Protein AF-A0A7C0XJ92-F1 (afdb_monomer_lite)

Secondary structure (DSSP, 8-state):
-HHHHHHHHHHHTTS-EEEEHHHHHS-GGGTT-TTEEEE--S-HHHHHHHHTS-HHHHHHHHHHHHT--EEESS--HHHHT-TTTEEEEEEE-SPPPHHHHHHHHHHHHHIIIIIHHHHHHHHHHHHHHGGGS---HHHHHHHHHHHHHHHHHHHHTTGGG-----S--SEEEEEE-HHHHHHHTT--HHHHHHHHHH-TTTTSPEEEEE-

Radius of gyration: 17.83 Å; chains: 1; bounding box: 40×42×53 Å

pLDDT: mean 75.53, std 10.17, range [42.31, 92.0]

Foldseek 3Di:
DVVVVVVCCVQVQPAADEDEPVVCVVVVVQPPDPPYDYDDDPDPVVVVVPVPDDPLLNVLQVCLQVLAAAEDQDPPPVQLVPPQFWLDKDFFDDDDDSVRVSLLRVLRSCCSVPQQVVLLVLLVCLLVVCPPPDSDVVVSVVVVSVSVVVSCCVRCVVRVPDDPPDDDGPKIKIWGFQLRVCVVVVPDPVRSSVCCVVCSSSRTIHIYIHD

Structure (mmCIF, N/CA/C/O backbone):
data_AF-A0A7C0XJ92-F1
#
_entry.id   AF-A0A7C0XJ92-F1
#
loop_
_atom_site.group_PDB
_atom_site.id
_atom_site.type_symbol
_atom_site.label_atom_id
_atom_site.label_alt_id
_atom_site.label_comp_id
_atom_site.label_asym_id
_atom_site.label_entity_id
_atom_site.label_seq_id
_atom_site.pdbx_PDB_ins_code
_atom_site.Cartn_x
_atom_site.Cartn_y
_atom_site.Cartn_z
_atom_site.occupancy
_atom_site.B_iso_or_equiv
_atom_site.auth_seq_id
_atom_site.auth_comp_id
_atom_site.auth_asym_id
_atom_site.auth_atom_id
_atom_site.pdbx_PDB_model_num
ATOM 1 N N . MET A 1 1 ? -5.276 -12.329 17.883 1.00 56.44 1 MET A N 1
ATOM 2 C CA . MET A 1 1 ? -6.326 -12.671 16.894 1.00 56.44 1 MET A CA 1
ATOM 3 C C . MET A 1 1 ? -7.740 -12.274 17.333 1.00 56.44 1 MET A C 1
ATOM 5 O O . MET A 1 1 ? -8.359 -11.451 16.677 1.00 56.44 1 MET A O 1
ATOM 9 N N . ASN A 1 2 ? -8.260 -12.764 18.466 1.00 64.00 2 ASN A N 1
ATOM 10 C CA . ASN A 1 2 ? -9.654 -12.493 18.872 1.00 64.00 2 ASN A CA 1
ATOM 11 C C . ASN A 1 2 ? -10.001 -11.006 19.114 1.00 64.00 2 ASN A C 1
ATOM 13 O O . ASN A 1 2 ? -11.111 -10.568 18.819 1.00 64.00 2 ASN A O 1
ATOM 17 N N . SER A 1 3 ? -9.066 -10.205 19.631 1.00 65.06 3 SER A N 1
ATOM 18 C CA . SER A 1 3 ? -9.248 -8.752 19.804 1.00 65.06 3 SER A CA 1
ATOM 19 C C . SER A 1 3 ? -9.350 -8.004 18.469 1.00 65.06 3 SER A C 1
ATOM 21 O O . SER A 1 3 ? -10.129 -7.064 18.336 1.00 65.06 3 SER A O 1
ATOM 23 N N . VAL A 1 4 ? -8.603 -8.470 17.470 1.00 66.12 4 VAL A N 1
ATOM 24 C CA . VAL A 1 4 ? -8.508 -7.926 16.110 1.00 66.12 4 VAL A CA 1
ATOM 25 C C . VAL A 1 4 ? -9.802 -8.162 15.355 1.00 66.12 4 VAL A C 1
ATOM 27 O O . VAL A 1 4 ? -10.389 -7.228 14.822 1.00 66.12 4 VAL A O 1
ATOM 30 N N . ILE A 1 5 ? -10.279 -9.406 15.358 1.00 72.75 5 ILE A N 1
ATOM 31 C CA . ILE A 1 5 ? -11.530 -9.791 14.703 1.00 72.75 5 ILE A CA 1
ATOM 32 C C . ILE A 1 5 ? -12.688 -8.975 15.285 1.00 72.75 5 ILE A C 1
ATOM 34 O O . ILE A 1 5 ? -13.458 -8.377 14.535 1.00 72.75 5 ILE A O 1
ATOM 38 N N . LYS A 1 6 ? -12.757 -8.848 16.618 1.00 75.81 6 LYS A N 1
ATOM 39 C CA . LYS A 1 6 ? -13.752 -7.998 17.294 1.00 75.81 6 LYS A CA 1
ATOM 40 C C . LYS A 1 6 ? -13.621 -6.525 16.902 1.00 75.81 6 LYS A C 1
ATOM 42 O O . LYS A 1 6 ? -14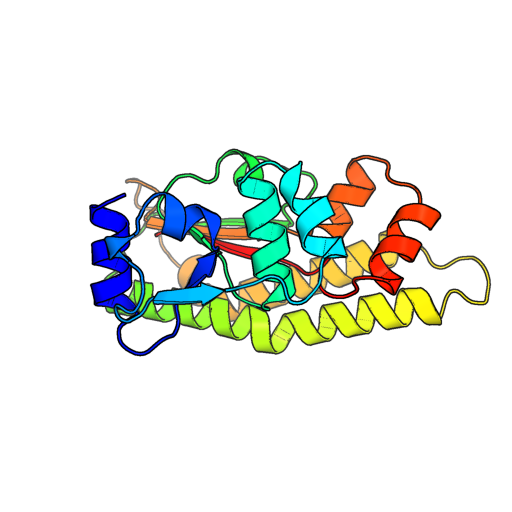.635 -5.858 16.695 1.00 75.81 6 LYS A O 1
ATOM 47 N N . PHE A 1 7 ? -12.397 -6.009 16.782 1.00 74.94 7 PHE A N 1
ATOM 48 C CA . PHE A 1 7 ? -12.152 -4.645 16.314 1.00 74.94 7 PHE A CA 1
ATOM 49 C C . PHE A 1 7 ? -12.658 -4.445 14.882 1.00 74.94 7 PHE A C 1
ATOM 51 O O . PHE A 1 7 ? -13.371 -3.471 14.625 1.00 74.94 7 PHE A O 1
ATOM 58 N N . LEU A 1 8 ? -12.342 -5.367 13.970 1.00 75.81 8 LEU A N 1
ATOM 59 C CA . LEU A 1 8 ? -12.786 -5.321 12.579 1.00 75.81 8 LEU A CA 1
ATOM 60 C C . LEU A 1 8 ? -14.317 -5.396 12.497 1.00 75.81 8 LEU A C 1
ATOM 62 O O . LEU A 1 8 ? -14.945 -4.530 11.896 1.00 75.81 8 LEU A O 1
ATOM 66 N N . GLN A 1 9 ? -14.948 -6.331 13.205 1.00 78.75 9 GLN A N 1
ATOM 67 C CA . GLN A 1 9 ? -16.408 -6.449 13.261 1.00 78.75 9 GLN A CA 1
ATOM 68 C C . GLN A 1 9 ? -17.087 -5.181 13.795 1.00 78.75 9 GLN A C 1
ATOM 70 O O . GLN A 1 9 ? -18.041 -4.682 13.192 1.00 78.75 9 GLN A O 1
ATOM 75 N N . LYS A 1 10 ? -16.571 -4.606 14.889 1.00 78.25 10 LYS A N 1
ATOM 76 C CA . LYS A 1 10 ? -17.107 -3.371 15.484 1.00 78.25 10 LYS A CA 1
ATOM 77 C C . LYS A 1 10 ? -16.971 -2.178 14.535 1.00 78.25 10 LYS A C 1
ATOM 79 O O . LYS A 1 10 ? -17.889 -1.361 14.427 1.00 78.25 10 LYS A O 1
ATOM 84 N N . ASN A 1 11 ? -15.820 -2.036 13.879 1.00 72.06 11 ASN A N 1
ATOM 85 C CA . ASN A 1 11 ? -15.472 -0.810 13.159 1.00 72.06 11 ASN A CA 1
ATOM 86 C C . ASN A 1 11 ? -15.804 -0.841 11.665 1.00 72.06 11 ASN A C 1
ATOM 88 O O . ASN A 1 11 ? -16.000 0.228 11.087 1.00 72.06 11 ASN A O 1
ATOM 92 N N . TYR A 1 12 ? -15.948 -2.028 11.074 1.00 73.88 12 TYR A N 1
ATOM 93 C CA . TYR A 1 12 ? -16.105 -2.220 9.632 1.00 73.88 12 TYR A CA 1
ATOM 94 C C . TYR A 1 12 ? -17.421 -2.883 9.236 1.00 73.88 12 TYR A C 1
ATOM 96 O O . TYR A 1 12 ? -17.586 -3.201 8.071 1.00 73.88 12 TYR A O 1
ATOM 104 N N . ARG A 1 13 ? -18.402 -3.017 10.142 1.00 74.31 13 ARG A N 1
ATOM 105 C CA . ARG A 1 13 ? -19.719 -3.650 9.888 1.00 74.31 13 ARG A CA 1
ATOM 106 C C . ARG A 1 13 ? -20.443 -3.267 8.579 1.00 74.31 13 ARG A C 1
ATOM 108 O O . ARG A 1 13 ? -21.284 -4.026 8.113 1.00 74.31 13 ARG A O 1
ATOM 115 N N . ASN A 1 14 ? -20.151 -2.085 8.029 1.00 72.69 14 ASN A N 1
ATOM 116 C CA . ASN A 1 14 ? -20.761 -1.534 6.813 1.00 72.69 14 ASN A CA 1
ATOM 117 C C . ASN A 1 14 ? -19.830 -1.595 5.584 1.00 72.69 14 ASN A C 1
ATOM 119 O O . ASN A 1 14 ? -20.109 -0.946 4.580 1.00 72.69 14 ASN A O 1
ATOM 123 N N . ARG A 1 15 ? -18.698 -2.292 5.676 1.00 72.00 15 ARG A N 1
ATOM 124 C CA . ARG A 1 15 ? -17.701 -2.456 4.612 1.00 72.00 15 ARG A CA 1
ATOM 125 C C . ARG A 1 15 ? -17.453 -3.941 4.365 1.00 72.00 15 ARG A C 1
ATOM 127 O O . ARG A 1 15 ? -17.818 -4.764 5.200 1.00 72.00 15 ARG A O 1
ATOM 134 N N . CYS A 1 16 ? -16.827 -4.257 3.237 1.00 75.25 16 CYS A N 1
ATOM 135 C CA . CYS A 1 16 ? -16.313 -5.594 2.965 1.00 75.25 16 CYS A CA 1
ATOM 136 C C . CYS A 1 16 ? -14.842 -5.640 3.387 1.00 75.25 16 CYS A C 1
ATOM 138 O O . CYS A 1 16 ? -14.051 -4.814 2.938 1.00 75.25 16 CYS A O 1
ATOM 140 N N . VAL A 1 17 ? -14.492 -6.570 4.270 1.00 77.31 17 VAL A N 1
ATOM 141 C CA . VAL A 1 17 ? -13.111 -6.870 4.656 1.00 77.31 17 VAL A CA 1
ATOM 142 C C . VAL A 1 17 ? -12.742 -8.177 3.972 1.00 77.31 17 VAL A C 1
ATOM 144 O O . VAL A 1 17 ? -13.285 -9.223 4.324 1.00 77.31 17 VAL A O 1
ATOM 147 N N . GLY A 1 18 ? -11.860 -8.101 2.977 1.00 78.06 18 GLY A N 1
ATOM 148 C CA . GLY A 1 18 ? -11.393 -9.277 2.254 1.00 78.06 18 GLY A CA 1
ATOM 149 C C . GLY A 1 18 ? -10.574 -10.194 3.160 1.00 78.06 18 GLY A C 1
ATOM 150 O O . GLY A 1 18 ? -9.633 -9.730 3.804 1.00 78.06 18 GLY A O 1
ATOM 151 N N . ILE A 1 19 ? -10.933 -11.475 3.218 1.00 77.19 19 ILE A N 1
ATOM 152 C CA . ILE A 1 19 ? -10.179 -12.513 3.925 1.00 77.19 19 ILE A CA 1
ATOM 153 C C . ILE A 1 19 ? -9.749 -13.577 2.912 1.00 77.19 19 ILE A C 1
ATOM 155 O O . ILE A 1 19 ? -10.614 -14.143 2.244 1.00 77.19 19 ILE A O 1
ATOM 159 N N . PRO A 1 20 ? -8.444 -13.858 2.779 1.00 74.75 20 PRO A N 1
ATOM 160 C CA . PRO A 1 20 ? -7.974 -14.887 1.862 1.00 74.75 20 PRO A CA 1
ATOM 161 C C . PRO A 1 20 ? -8.337 -16.296 2.341 1.00 74.75 20 PRO A C 1
ATOM 163 O O . PRO A 1 20 ? -8.398 -16.541 3.548 1.00 74.75 20 PRO A O 1
ATOM 166 N N . HIS A 1 21 ? -8.512 -17.223 1.395 1.00 75.88 21 HIS A N 1
ATOM 167 C CA . HIS A 1 21 ? -8.968 -18.595 1.655 1.00 75.88 21 HIS A CA 1
ATOM 168 C C . HIS A 1 21 ? -8.197 -19.305 2.781 1.00 75.88 21 HIS A C 1
ATOM 170 O O . HIS A 1 21 ? -8.804 -19.799 3.724 1.00 75.88 21 HIS A O 1
ATOM 176 N N . TRP A 1 22 ? -6.860 -19.256 2.771 1.00 73.88 22 TRP A N 1
ATOM 177 C CA . TRP A 1 22 ? -6.038 -19.901 3.809 1.00 73.88 22 TRP A CA 1
ATOM 178 C C . TRP A 1 22 ? -6.332 -19.387 5.228 1.00 73.88 22 TRP A C 1
ATOM 180 O O . TRP A 1 22 ? -6.258 -20.133 6.199 1.00 73.88 22 TRP A O 1
ATOM 190 N N . LEU A 1 23 ? -6.698 -18.108 5.375 1.00 74.25 23 LEU A N 1
ATOM 191 C CA . LEU A 1 23 ? -7.030 -17.541 6.681 1.00 74.25 23 LEU A CA 1
ATOM 192 C C . LEU A 1 23 ? -8.423 -17.995 7.147 1.00 74.25 23 LEU A C 1
ATOM 194 O O . LEU A 1 23 ? -8.663 -18.061 8.353 1.00 74.25 23 LEU A O 1
ATOM 198 N N . LEU A 1 24 ? -9.326 -18.330 6.216 1.00 77.19 24 LEU A N 1
ATOM 199 C CA . LEU A 1 24 ? -10.617 -18.958 6.516 1.00 77.19 24 LEU A CA 1
ATOM 200 C C . LEU A 1 24 ? -10.463 -20.427 6.902 1.00 77.19 24 LEU A C 1
ATOM 202 O O . LEU A 1 24 ? -11.163 -20.865 7.809 1.00 77.19 24 LEU A O 1
ATOM 206 N N . GLU A 1 25 ? -9.546 -21.168 6.277 1.00 78.19 25 GLU A N 1
ATOM 207 C CA . GLU A 1 25 ? -9.251 -22.557 6.665 1.00 78.19 25 GLU A CA 1
ATOM 208 C C . GLU A 1 25 ? -8.823 -22.637 8.138 1.00 78.19 25 GLU A C 1
ATOM 210 O O . GLU A 1 25 ? -9.290 -23.496 8.887 1.00 78.19 25 GLU A O 1
ATOM 215 N N . GLU A 1 26 ? -8.009 -21.679 8.586 1.00 76.81 26 GLU A N 1
ATOM 216 C CA . GLU A 1 26 ? -7.574 -21.564 9.981 1.00 76.81 26 GLU A CA 1
ATOM 217 C C . GLU A 1 26 ? -8.637 -20.947 10.914 1.00 76.81 26 GLU A C 1
ATOM 219 O O . GLU A 1 26 ? -8.537 -21.076 12.135 1.00 76.81 26 GLU A O 1
ATOM 224 N N . ASN A 1 27 ? -9.650 -20.257 10.370 1.00 76.19 27 ASN A N 1
ATOM 225 C CA . ASN A 1 27 ? -10.661 -19.502 11.128 1.00 76.19 27 ASN A CA 1
ATOM 226 C C . ASN A 1 27 ? -12.052 -19.626 10.488 1.00 76.19 27 ASN A C 1
ATOM 228 O O . ASN A 1 27 ? -12.671 -18.636 10.079 1.00 76.19 27 ASN A O 1
ATOM 232 N N . ALA A 1 28 ? -12.555 -20.860 10.408 1.00 75.94 28 ALA A N 1
ATOM 233 C CA . ALA A 1 28 ? -13.807 -21.182 9.718 1.00 75.94 28 ALA A CA 1
ATOM 234 C C . ALA A 1 28 ? -15.023 -20.399 10.250 1.00 75.94 28 ALA A C 1
ATOM 236 O O . ALA A 1 28 ? -16.010 -20.196 9.544 1.00 75.94 28 ALA A O 1
ATOM 237 N N . ASP A 1 29 ? -14.958 -19.912 11.491 1.00 79.88 29 ASP A N 1
ATOM 238 C CA . ASP A 1 29 ? -16.013 -19.126 12.117 1.00 79.88 29 ASP A CA 1
ATOM 239 C C . ASP A 1 29 ? -16.138 -17.694 11.567 1.00 79.88 29 ASP A C 1
ATOM 241 O O . ASP A 1 29 ? -17.113 -17.015 11.903 1.00 79.88 29 ASP A O 1
ATOM 245 N N . LEU A 1 30 ? -15.202 -17.223 10.738 1.00 77.00 30 LEU A N 1
ATOM 246 C CA . LEU A 1 30 ? -15.265 -15.915 10.076 1.00 77.00 30 LEU A CA 1
ATOM 247 C C . LEU A 1 30 ? -16.083 -15.936 8.778 1.00 77.00 30 LEU A C 1
ATOM 249 O O . LEU A 1 30 ? -16.621 -14.896 8.386 1.00 77.00 30 LEU A O 1
ATOM 253 N N . GLY A 1 31 ? -16.215 -17.103 8.140 1.00 72.88 31 GLY A N 1
ATOM 254 C CA . GLY A 1 31 ? -16.923 -17.269 6.871 1.00 72.88 31 GLY A CA 1
ATOM 255 C C . GLY A 1 31 ? -18.381 -16.805 6.945 1.00 72.88 31 GLY A C 1
ATOM 256 O O . GLY A 1 31 ? -19.115 -17.138 7.875 1.00 72.88 31 GLY A O 1
ATOM 257 N N . GLY A 1 32 ? -18.805 -15.984 5.980 1.00 71.56 32 GLY A N 1
ATOM 258 C CA . GLY A 1 32 ? -20.185 -15.489 5.873 1.00 71.56 32 GLY A CA 1
ATOM 259 C C . GLY A 1 32 ? -20.627 -14.494 6.960 1.00 71.56 32 GLY A C 1
ATOM 260 O O . GLY A 1 32 ? -21.762 -14.009 6.919 1.00 71.56 32 GLY A O 1
ATOM 261 N N . LYS A 1 33 ? -19.763 -14.140 7.923 1.00 77.88 33 LYS A N 1
ATOM 262 C CA . LYS A 1 33 ? -20.062 -13.127 8.946 1.00 77.88 33 LYS A CA 1
ATOM 263 C C . LYS A 1 33 ? -19.608 -11.751 8.480 1.00 77.88 33 LYS A C 1
ATOM 265 O O . LYS A 1 33 ? -18.425 -11.524 8.256 1.00 77.88 33 LYS A O 1
ATOM 270 N N . LYS A 1 34 ? -20.523 -10.774 8.446 1.00 76.56 34 LYS A N 1
ATOM 271 C CA . LYS A 1 34 ? -20.147 -9.368 8.213 1.00 76.56 34 LYS A CA 1
ATOM 272 C C . LYS A 1 34 ? -19.072 -8.926 9.224 1.00 76.56 34 LYS A C 1
ATOM 274 O O . LYS A 1 34 ? -19.219 -9.214 10.415 1.00 76.56 34 LYS A O 1
ATOM 279 N N . PRO A 1 35 ? -18.035 -8.184 8.800 1.00 78.81 35 PRO A N 1
ATOM 280 C CA . PRO A 1 35 ? -17.829 -7.593 7.473 1.00 78.81 35 PRO A CA 1
ATOM 281 C C . PRO A 1 35 ? -17.024 -8.467 6.500 1.00 78.81 35 PRO A C 1
ATOM 283 O O . PRO A 1 35 ? -16.608 -7.976 5.455 1.00 78.81 35 PRO A O 1
ATOM 286 N N . PHE A 1 36 ? -16.746 -9.718 6.851 1.00 85.50 36 PHE A N 1
ATOM 287 C CA . PHE A 1 36 ? -15.785 -10.546 6.142 1.00 85.50 36 PHE A CA 1
ATOM 288 C C . PHE A 1 36 ? -16.360 -11.107 4.847 1.00 85.50 36 PHE A C 1
ATOM 290 O O . PHE A 1 36 ? -17.480 -11.619 4.813 1.00 85.50 36 PHE A O 1
ATOM 297 N N . VAL A 1 37 ? -15.572 -10.987 3.785 1.00 82.25 37 VAL A N 1
ATOM 298 C CA . VAL A 1 37 ? -15.859 -11.535 2.462 1.00 82.25 37 VAL A CA 1
ATOM 299 C C . VAL A 1 37 ? -14.643 -12.340 2.050 1.00 82.25 37 VAL A C 1
ATOM 301 O O . VAL A 1 37 ? -13.522 -11.838 2.107 1.00 82.25 37 VAL A O 1
ATOM 304 N N . GLU A 1 38 ? -14.863 -13.592 1.674 1.00 81.81 38 GLU A N 1
ATOM 305 C CA . GLU A 1 38 ? -13.807 -14.424 1.117 1.00 81.81 38 GLU A CA 1
ATOM 306 C C . GLU A 1 38 ? -13.303 -13.810 -0.190 1.00 81.81 38 GLU A C 1
ATOM 308 O O . GLU A 1 38 ? -14.099 -13.442 -1.057 1.00 81.81 38 GLU A O 1
ATOM 313 N N . ILE A 1 39 ? -11.985 -13.665 -0.303 1.00 78.06 39 ILE A N 1
ATOM 314 C CA . ILE A 1 39 ? -11.332 -13.224 -1.532 1.00 78.06 39 ILE A CA 1
ATOM 315 C C . ILE A 1 39 ? -10.565 -14.394 -2.129 1.00 78.06 39 ILE A C 1
ATOM 317 O O . ILE A 1 39 ? -9.792 -15.061 -1.439 1.00 78.06 39 ILE A O 1
ATOM 321 N N . ASP A 1 40 ? -10.787 -14.614 -3.419 1.00 67.62 40 ASP A N 1
ATOM 322 C CA . ASP A 1 40 ? -10.182 -15.704 -4.173 1.00 67.62 40 ASP A CA 1
ATOM 323 C C . ASP A 1 40 ? -9.214 -15.159 -5.230 1.00 67.62 40 ASP A C 1
ATOM 325 O O . ASP A 1 40 ? -9.342 -14.026 -5.704 1.00 67.62 40 ASP A O 1
ATOM 329 N N . PHE A 1 41 ? -8.225 -15.947 -5.624 1.00 65.06 41 PHE A N 1
ATOM 330 C CA . PHE A 1 41 ? -7.405 -15.621 -6.779 1.00 65.06 41 PHE A CA 1
ATOM 331 C C . PHE A 1 41 ? -8.108 -16.105 -8.035 1.00 65.06 41 PHE A C 1
ATOM 333 O O . PHE A 1 41 ? -8.104 -17.282 -8.358 1.00 65.06 41 PHE A O 1
ATOM 340 N N . LEU A 1 42 ? -8.631 -15.171 -8.828 1.00 58.88 42 LEU A N 1
ATOM 341 C CA . LEU A 1 42 ? -9.282 -15.501 -10.102 1.00 58.88 42 LEU A CA 1
ATOM 342 C C . LEU A 1 42 ? -8.330 -16.132 -11.155 1.00 58.88 42 LEU A C 1
ATOM 344 O O . LEU A 1 42 ? -8.773 -16.447 -12.256 1.00 58.88 42 LEU A O 1
ATOM 348 N N . ASP A 1 43 ? -7.032 -16.306 -10.863 1.00 66.12 43 ASP A N 1
ATOM 349 C CA . ASP A 1 43 ? -6.019 -16.829 -11.793 1.00 66.12 43 ASP A CA 1
ATOM 350 C C . ASP A 1 43 ? -5.047 -17.807 -11.102 1.00 66.12 43 ASP A C 1
ATOM 352 O O . ASP A 1 43 ? -4.274 -17.419 -10.220 1.00 66.12 43 ASP A O 1
ATOM 356 N N . LYS A 1 44 ? -5.018 -19.056 -11.591 1.00 61.78 44 LYS A N 1
ATOM 357 C CA . LYS A 1 44 ? -4.125 -20.147 -11.146 1.00 61.78 44 LYS A CA 1
ATOM 358 C C . LYS A 1 44 ? -2.639 -19.776 -11.163 1.00 61.78 44 LYS A C 1
ATOM 360 O O . LYS A 1 44 ? -1.843 -20.304 -10.390 1.00 61.78 44 LYS A O 1
ATOM 365 N N . THR A 1 45 ? -2.240 -18.855 -12.039 1.00 60.25 45 THR A N 1
ATOM 366 C CA . THR A 1 45 ? -0.856 -18.370 -12.121 1.00 60.25 45 THR A CA 1
ATOM 367 C C . THR A 1 45 ? -0.469 -17.559 -10.883 1.00 60.25 45 THR A C 1
ATOM 369 O O . THR A 1 45 ? 0.677 -17.606 -10.437 1.00 60.25 45 THR A O 1
ATOM 372 N N . LYS A 1 46 ? -1.419 -16.810 -10.314 1.00 64.19 46 LYS A N 1
ATOM 373 C CA . LYS A 1 46 ? -1.204 -16.006 -9.103 1.00 64.19 46 LYS A CA 1
ATOM 374 C C . LYS A 1 46 ? -1.236 -16.875 -7.853 1.00 64.19 46 LYS A C 1
ATOM 376 O O . LYS A 1 46 ? -0.418 -16.658 -6.965 1.00 64.19 46 LYS A O 1
ATOM 381 N N . GLU A 1 47 ? -2.095 -17.894 -7.828 1.00 62.56 47 GLU A N 1
ATOM 382 C CA . GLU A 1 47 ? -2.078 -18.921 -6.779 1.00 62.56 47 GLU A CA 1
ATOM 383 C C . GLU A 1 47 ? -0.716 -19.609 -6.684 1.00 62.56 47 GLU A C 1
ATOM 385 O O . GLU A 1 47 ? -0.190 -19.758 -5.586 1.00 62.56 47 GLU A O 1
ATOM 390 N N . GLN A 1 48 ? -0.092 -19.960 -7.815 1.00 61.50 48 GLN A N 1
ATOM 391 C CA . GLN A 1 48 ? 1.245 -20.561 -7.807 1.00 61.50 48 GLN A CA 1
ATOM 392 C C . GLN A 1 48 ? 2.311 -19.622 -7.241 1.00 61.50 48 GLN A C 1
ATOM 394 O O . GLN A 1 48 ? 3.058 -20.041 -6.359 1.00 61.50 48 GLN A O 1
ATOM 399 N N . ILE A 1 49 ? 2.351 -18.358 -7.684 1.00 61.84 49 ILE A N 1
ATOM 400 C CA . ILE A 1 49 ? 3.292 -17.350 -7.158 1.00 61.84 49 ILE A CA 1
ATOM 401 C C . ILE A 1 49 ? 3.139 -17.223 -5.640 1.00 61.84 49 ILE A C 1
ATOM 403 O O . ILE A 1 49 ? 4.119 -17.130 -4.907 1.00 61.84 49 ILE A O 1
ATOM 407 N N . LEU A 1 50 ? 1.905 -17.266 -5.150 1.00 63.78 50 LEU A N 1
ATOM 408 C CA . LEU A 1 50 ? 1.608 -17.067 -3.742 1.00 63.78 50 LEU A CA 1
ATOM 409 C C . LEU A 1 50 ? 1.727 -18.325 -2.900 1.00 63.78 50 LEU A C 1
ATOM 411 O O . LEU A 1 50 ? 1.990 -18.212 -1.710 1.00 63.78 50 LEU A O 1
ATOM 415 N N . SER A 1 51 ? 1.580 -19.516 -3.470 1.00 62.59 51 SER A N 1
ATOM 416 C CA . SER A 1 51 ? 1.708 -20.777 -2.733 1.00 62.59 51 SER A CA 1
ATOM 417 C C . SER A 1 51 ? 3.083 -20.927 -2.068 1.00 62.59 51 SER A C 1
ATOM 419 O O . SER A 1 51 ? 3.162 -21.437 -0.955 1.00 62.59 51 SER A O 1
ATOM 421 N N . SER A 1 52 ? 4.134 -20.376 -2.684 1.00 61.84 52 SER A N 1
ATOM 422 C CA . SER A 1 52 ? 5.524 -20.405 -2.210 1.00 61.84 52 SER A CA 1
ATOM 423 C C . SER A 1 52 ? 6.007 -19.100 -1.565 1.00 61.84 52 SER A C 1
ATOM 425 O O . SER A 1 52 ? 7.201 -18.936 -1.338 1.00 61.84 52 SER A O 1
ATOM 427 N N . THR A 1 53 ? 5.111 -18.140 -1.340 1.00 67.06 53 THR A N 1
ATOM 428 C CA . THR A 1 53 ? 5.456 -16.806 -0.827 1.00 67.06 53 THR A CA 1
ATOM 429 C C . THR A 1 53 ? 5.202 -16.713 0.682 1.00 67.06 53 THR A C 1
ATOM 431 O O . THR A 1 53 ? 4.265 -17.317 1.190 1.00 67.06 53 THR A O 1
ATOM 434 N N . GLU A 1 54 ? 5.992 -15.938 1.420 1.00 70.31 54 GLU A N 1
ATOM 435 C CA . GLU A 1 54 ? 5.752 -15.704 2.852 1.00 70.31 54 GLU A CA 1
ATOM 436 C C . GLU A 1 54 ? 4.460 -14.892 3.098 1.00 70.31 54 GLU A C 1
ATOM 438 O O . GLU A 1 54 ? 4.129 -14.016 2.289 1.00 70.31 54 GLU A O 1
ATOM 443 N N . PRO A 1 55 ? 3.718 -15.111 4.206 1.00 70.88 55 PRO A N 1
ATOM 444 C CA . PRO A 1 55 ? 2.410 -14.484 4.461 1.00 70.88 55 PRO A CA 1
ATOM 445 C C . PRO A 1 55 ? 2.381 -12.957 4.302 1.00 70.88 55 PRO A C 1
ATOM 447 O O . PRO A 1 55 ? 1.404 -12.382 3.812 1.00 70.88 55 PRO A O 1
ATOM 450 N N . ILE A 1 56 ? 3.472 -12.296 4.683 1.00 72.44 56 ILE A N 1
ATOM 451 C CA . ILE A 1 56 ? 3.649 -10.846 4.587 1.00 72.44 56 ILE A CA 1
ATOM 452 C C . ILE A 1 56 ? 3.641 -10.384 3.128 1.00 72.44 56 ILE A C 1
ATOM 454 O O . ILE A 1 56 ? 2.832 -9.531 2.753 1.00 72.44 56 ILE A O 1
ATOM 458 N N . LEU A 1 57 ? 4.470 -10.995 2.283 1.00 73.62 57 LEU A N 1
ATOM 459 C CA . LEU A 1 57 ? 4.528 -10.663 0.864 1.00 73.62 57 LEU A CA 1
ATOM 460 C C . LEU A 1 57 ? 3.228 -11.066 0.147 1.00 73.62 57 LEU A C 1
ATOM 462 O O . LEU A 1 57 ? 2.758 -10.321 -0.713 1.00 73.62 57 LEU A O 1
ATOM 466 N N . LYS A 1 58 ? 2.562 -12.157 0.566 1.00 76.62 58 LYS A N 1
ATOM 467 C CA . LYS A 1 58 ? 1.213 -12.487 0.064 1.00 76.62 58 LYS A CA 1
ATOM 468 C C . LYS A 1 58 ? 0.211 -11.371 0.342 1.00 76.62 58 LYS A C 1
ATOM 470 O O . LYS A 1 58 ? -0.588 -11.035 -0.528 1.00 76.62 58 LYS A O 1
ATOM 475 N N . THR A 1 59 ? 0.260 -10.791 1.540 1.00 78.12 59 THR A N 1
ATOM 476 C CA . THR A 1 59 ? -0.645 -9.707 1.952 1.00 78.12 59 THR A CA 1
ATOM 477 C C . THR A 1 59 ? -0.418 -8.450 1.111 1.00 78.12 59 THR A C 1
ATOM 479 O O . THR A 1 59 ? -1.387 -7.824 0.687 1.00 78.12 59 THR A O 1
ATOM 482 N N . VAL A 1 60 ? 0.840 -8.114 0.801 1.00 79.00 60 VAL A N 1
ATOM 483 C CA . VAL A 1 60 ? 1.181 -6.999 -0.104 1.00 79.00 60 VAL A CA 1
ATOM 484 C C . VAL A 1 60 ? 0.674 -7.254 -1.522 1.00 79.00 60 VAL A C 1
ATOM 486 O O . VAL A 1 60 ? 0.040 -6.392 -2.122 1.00 79.00 60 VAL A O 1
ATOM 489 N N . ILE A 1 61 ? 0.896 -8.451 -2.065 1.00 77.38 61 ILE A N 1
ATOM 490 C CA . ILE A 1 61 ? 0.429 -8.811 -3.413 1.00 77.38 61 ILE A CA 1
ATOM 491 C C . ILE A 1 61 ? -1.104 -8.730 -3.487 1.00 77.38 61 ILE A C 1
ATOM 493 O O . ILE A 1 61 ? -1.652 -8.183 -4.446 1.00 77.38 61 ILE A O 1
ATOM 497 N N . LEU A 1 62 ? -1.802 -9.224 -2.460 1.00 78.12 62 LEU A N 1
ATOM 498 C CA . LEU A 1 62 ? -3.257 -9.129 -2.341 1.00 78.12 62 LEU A CA 1
ATOM 499 C C . LEU A 1 62 ? -3.753 -7.687 -2.275 1.00 78.12 62 LEU A C 1
ATOM 501 O O . LEU A 1 62 ? -4.687 -7.337 -2.995 1.00 78.12 62 LEU A O 1
ATOM 505 N N . SER A 1 63 ? -3.144 -6.856 -1.428 1.00 80.25 63 SER A N 1
ATOM 506 C CA . SER A 1 63 ? -3.557 -5.461 -1.254 1.00 80.25 63 SER A CA 1
ATOM 507 C C . SER A 1 63 ? -3.420 -4.676 -2.558 1.00 80.25 63 SER A C 1
ATOM 509 O O . SER A 1 63 ? -4.319 -3.921 -2.931 1.00 80.25 63 SER A O 1
ATOM 511 N N . CYS A 1 64 ? -2.349 -4.940 -3.307 1.00 79.31 64 CYS A N 1
ATOM 512 C CA . CYS A 1 64 ? -2.102 -4.352 -4.617 1.00 79.31 64 CYS A CA 1
ATOM 513 C C . CYS A 1 64 ? -3.095 -4.865 -5.673 1.00 79.31 64 CYS A C 1
ATOM 515 O O . CYS A 1 64 ? -3.609 -4.077 -6.468 1.00 79.31 64 CYS A O 1
ATOM 517 N N . HIS A 1 65 ? -3.416 -6.165 -5.660 1.00 78.44 65 HIS A N 1
ATOM 518 C CA . HIS A 1 65 ? -4.378 -6.764 -6.589 1.00 78.44 65 HIS A CA 1
ATOM 519 C C . HIS A 1 65 ? -5.799 -6.233 -6.405 1.00 78.44 65 HIS A C 1
ATOM 521 O O . HIS A 1 65 ? -6.462 -5.910 -7.390 1.00 78.44 65 HIS A O 1
ATOM 527 N N . TYR A 1 66 ? -6.245 -6.134 -5.157 1.00 78.38 66 TYR A N 1
ATOM 528 C CA . TYR A 1 66 ? -7.581 -5.659 -4.815 1.00 78.38 66 TYR A CA 1
ATOM 529 C C . TYR A 1 66 ? -7.674 -4.135 -4.702 1.00 78.38 66 TYR A C 1
ATOM 531 O O . TYR A 1 66 ? -8.778 -3.614 -4.571 1.00 78.38 66 TYR A O 1
ATOM 539 N N . VAL A 1 67 ? -6.542 -3.426 -4.783 1.00 79.00 67 VAL A N 1
ATOM 540 C CA . VAL A 1 67 ? -6.454 -1.965 -4.648 1.00 79.00 67 VAL A CA 1
ATOM 541 C C . VAL A 1 67 ? -7.071 -1.510 -3.315 1.00 79.00 67 VAL A C 1
ATOM 543 O O . VAL A 1 67 ? -7.954 -0.658 -3.254 1.00 79.00 67 VAL A O 1
ATOM 546 N N . VAL A 1 68 ? -6.621 -2.126 -2.217 1.00 80.44 68 VAL A N 1
ATOM 547 C CA . VAL A 1 68 ? -7.121 -1.879 -0.851 1.00 80.44 68 VAL A CA 1
ATOM 548 C C . VAL A 1 68 ? -5.979 -1.652 0.138 1.00 80.44 68 VAL A C 1
ATOM 550 O O . VAL A 1 68 ? -4.927 -2.275 -0.002 1.00 80.44 68 VAL A O 1
ATOM 553 N N . PRO A 1 69 ? -6.150 -0.798 1.163 1.00 84.12 69 PRO A N 1
ATOM 554 C CA . PRO A 1 69 ? -5.110 -0.603 2.164 1.00 84.12 69 PRO A CA 1
ATOM 555 C C . PRO A 1 69 ? -4.977 -1.847 3.051 1.00 84.12 69 PRO A C 1
ATOM 557 O O . PRO A 1 69 ? -5.954 -2.550 3.323 1.00 84.12 69 PRO A O 1
ATOM 560 N N . ILE A 1 70 ? -3.775 -2.091 3.572 1.00 83.69 70 ILE A N 1
ATOM 561 C CA . ILE A 1 70 ? -3.553 -3.084 4.624 1.00 83.69 70 ILE A CA 1
ATOM 562 C C . ILE A 1 70 ? -3.867 -2.435 5.971 1.00 83.69 70 ILE A C 1
ATOM 564 O O . ILE A 1 70 ? -3.247 -1.450 6.372 1.00 83.69 70 ILE A O 1
ATOM 568 N N . ILE A 1 71 ? -4.801 -3.021 6.714 1.00 78.88 71 ILE A N 1
ATOM 569 C CA . ILE A 1 71 ? -5.015 -2.679 8.121 1.00 78.88 71 ILE A CA 1
ATOM 570 C C . ILE A 1 71 ? -4.306 -3.736 8.946 1.00 78.88 71 ILE A C 1
ATOM 572 O O . ILE A 1 71 ? -4.765 -4.877 9.023 1.00 78.88 71 ILE A O 1
ATOM 576 N N . SER A 1 72 ? -3.196 -3.351 9.565 1.00 75.88 72 SER A N 1
ATOM 577 C CA . SER A 1 72 ? -2.502 -4.222 10.498 1.00 75.88 72 SER A CA 1
ATOM 578 C C . SER A 1 72 ? -2.811 -3.821 11.936 1.00 75.88 72 SER A C 1
ATOM 580 O O . SER A 1 72 ? -3.040 -2.672 12.291 1.00 75.88 72 SER A O 1
ATOM 582 N N . VAL A 1 73 ? -2.855 -4.832 12.776 1.00 67.25 73 VAL A N 1
ATOM 583 C CA . VAL A 1 73 ? -3.161 -4.790 14.213 1.00 67.25 73 VAL A CA 1
ATOM 584 C C . VAL A 1 73 ? -2.013 -5.376 15.035 1.00 67.25 73 VAL A C 1
ATOM 586 O O . VAL A 1 73 ? -2.099 -5.497 16.254 1.00 67.25 73 VAL A O 1
ATOM 589 N N . MET A 1 74 ? -0.962 -5.803 14.342 1.00 64.69 74 MET A N 1
ATOM 590 C CA . MET A 1 74 ? 0.296 -6.278 14.888 1.00 64.69 74 MET A CA 1
ATOM 591 C C . MET A 1 74 ? 1.412 -5.475 14.229 1.00 64.69 74 MET A C 1
ATOM 593 O O . MET A 1 74 ? 1.247 -4.956 13.120 1.00 64.69 74 MET A O 1
ATOM 597 N N . GLU A 1 75 ? 2.543 -5.348 14.914 1.00 61.72 75 GLU A N 1
ATOM 598 C CA . GLU A 1 75 ? 3.703 -4.699 14.322 1.00 61.72 75 GLU A CA 1
ATOM 599 C C . GLU A 1 75 ? 4.164 -5.484 13.092 1.00 61.72 75 GLU A C 1
ATOM 601 O O . GLU A 1 75 ? 4.568 -6.641 13.178 1.00 61.72 75 GLU A O 1
ATOM 606 N N . PHE A 1 76 ? 4.092 -4.840 11.932 1.00 65.56 76 PHE A N 1
ATOM 607 C CA . PHE A 1 76 ? 4.506 -5.395 10.649 1.00 65.56 76 PHE A CA 1
ATOM 608 C C . PHE A 1 76 ? 5.994 -5.095 10.426 1.00 65.56 76 PHE A C 1
ATOM 610 O O . PHE A 1 76 ? 6.387 -4.444 9.458 1.00 65.56 76 PHE A O 1
ATOM 617 N N . ASN A 1 77 ? 6.816 -5.492 11.402 1.00 65.06 77 ASN A N 1
ATOM 618 C CA . ASN A 1 77 ? 8.197 -5.025 11.547 1.00 65.06 77 ASN A CA 1
ATOM 619 C C . ASN A 1 77 ? 9.068 -5.316 10.319 1.00 65.06 77 ASN A C 1
ATOM 621 O O . ASN A 1 77 ? 9.956 -4.526 10.019 1.00 65.06 77 ASN A O 1
ATOM 625 N N . GLU A 1 78 ? 8.793 -6.390 9.582 1.00 63.69 78 GLU A N 1
ATOM 626 C CA . GLU A 1 78 ? 9.531 -6.736 8.362 1.00 63.69 78 GLU A CA 1
ATOM 627 C C . GLU A 1 78 ? 9.356 -5.696 7.247 1.00 63.69 78 GLU A C 1
ATOM 629 O O . GLU A 1 78 ? 10.340 -5.314 6.627 1.00 63.69 78 GLU A O 1
ATOM 634 N N . ILE A 1 79 ? 8.143 -5.165 7.039 1.00 64.81 79 ILE A N 1
ATOM 635 C CA . ILE A 1 79 ? 7.909 -4.095 6.050 1.00 64.81 79 ILE A CA 1
ATOM 636 C C . ILE A 1 79 ? 8.295 -2.735 6.624 1.00 64.81 79 ILE A C 1
ATOM 638 O O . ILE A 1 79 ? 8.939 -1.941 5.951 1.00 64.81 79 ILE A O 1
ATOM 642 N N . ILE A 1 80 ? 7.932 -2.462 7.880 1.00 62.84 80 ILE A N 1
ATOM 643 C CA . ILE A 1 80 ? 8.198 -1.173 8.541 1.00 62.84 80 ILE A CA 1
ATOM 644 C C . ILE A 1 80 ? 9.699 -0.853 8.564 1.00 62.84 80 ILE A C 1
ATOM 646 O O . ILE A 1 80 ? 10.080 0.314 8.458 1.00 62.84 80 ILE A O 1
ATOM 650 N N . ASN A 1 81 ? 10.545 -1.872 8.715 1.00 67.31 81 ASN A N 1
ATOM 651 C CA . ASN A 1 81 ? 11.993 -1.701 8.801 1.00 67.31 81 ASN A CA 1
ATOM 652 C C . ASN A 1 81 ? 12.710 -1.844 7.451 1.00 67.31 81 ASN A C 1
ATOM 654 O O . ASN A 1 81 ? 13.917 -1.599 7.394 1.00 67.31 81 ASN A O 1
ATOM 658 N N . ASP A 1 82 ? 12.002 -2.201 6.376 1.00 74.25 82 ASP A N 1
ATOM 659 C CA . ASP A 1 82 ? 12.578 -2.243 5.035 1.00 74.25 82 ASP A CA 1
ATOM 660 C C . ASP A 1 82 ? 12.766 -0.816 4.512 1.00 74.25 82 ASP A C 1
ATOM 662 O O . ASP A 1 82 ? 11.813 -0.142 4.123 1.00 74.25 82 ASP A O 1
ATOM 666 N N . LYS A 1 83 ? 14.011 -0.336 4.527 1.00 75.50 83 LYS A N 1
ATOM 667 C CA . LYS A 1 83 ? 14.359 1.026 4.093 1.00 75.50 83 LYS A CA 1
ATOM 668 C C . LYS A 1 83 ? 14.335 1.209 2.582 1.00 75.50 83 LYS A C 1
ATOM 670 O O . LYS A 1 83 ? 14.327 2.343 2.113 1.00 75.50 83 LYS A O 1
ATOM 675 N N . GLU A 1 84 ? 14.371 0.117 1.833 1.00 82.06 84 GLU A N 1
ATOM 676 C CA . GLU A 1 84 ? 14.556 0.166 0.393 1.00 82.06 84 GLU A CA 1
ATOM 677 C C . GLU A 1 84 ? 13.220 0.293 -0.337 1.00 82.06 84 GLU A C 1
ATOM 679 O O . GLU A 1 84 ? 13.107 1.072 -1.279 1.00 82.06 84 GLU A O 1
ATOM 684 N N . GLY A 1 85 ? 12.193 -0.430 0.112 1.00 84.12 85 GLY A N 1
ATOM 685 C CA . GLY A 1 85 ? 10.831 -0.345 -0.414 1.00 84.12 85 GLY A CA 1
ATOM 686 C C . GLY A 1 85 ? 9.950 0.688 0.288 1.00 84.12 85 GLY A C 1
ATOM 687 O O . GLY A 1 85 ? 8.971 1.153 -0.296 1.00 84.12 85 GLY A O 1
ATOM 688 N N . THR A 1 86 ? 10.266 1.072 1.527 1.00 89.06 86 THR A N 1
ATOM 689 C CA . THR A 1 86 ? 9.431 2.006 2.297 1.00 89.06 86 THR A CA 1
ATOM 690 C C . THR A 1 86 ? 9.757 3.459 1.979 1.00 89.06 86 THR A C 1
ATOM 692 O O . THR A 1 86 ? 10.858 3.938 2.236 1.00 89.06 86 THR A O 1
ATOM 695 N N . ILE A 1 87 ? 8.764 4.194 1.478 1.00 89.75 87 ILE A N 1
ATOM 696 C CA . ILE A 1 87 ? 8.906 5.609 1.102 1.00 89.75 87 ILE A CA 1
ATOM 697 C C . ILE A 1 87 ? 8.443 6.531 2.232 1.00 89.75 87 ILE A C 1
ATOM 699 O O . ILE A 1 87 ? 9.080 7.551 2.514 1.00 89.75 87 ILE A O 1
ATOM 703 N N . ILE A 1 88 ? 7.359 6.152 2.912 1.00 89.94 88 ILE A N 1
ATOM 704 C CA . ILE A 1 88 ? 6.867 6.818 4.119 1.00 89.94 88 ILE A CA 1
ATOM 705 C C . ILE A 1 88 ? 6.801 5.794 5.241 1.00 89.94 88 ILE A C 1
ATOM 707 O O . ILE A 1 88 ? 6.178 4.750 5.078 1.00 89.94 88 ILE A O 1
ATOM 711 N N . ASN A 1 89 ? 7.384 6.135 6.387 1.00 87.88 89 ASN A N 1
ATOM 712 C CA . ASN A 1 89 ? 7.178 5.456 7.661 1.00 87.88 89 ASN A CA 1
ATOM 713 C C . ASN A 1 89 ? 6.915 6.528 8.719 1.00 87.88 89 ASN A C 1
ATOM 715 O O . ASN A 1 89 ? 7.841 7.125 9.267 1.00 87.88 89 ASN A O 1
ATOM 719 N N . PHE A 1 90 ? 5.640 6.832 8.936 1.00 86.00 90 PHE A N 1
ATOM 720 C CA . PHE A 1 90 ? 5.212 7.881 9.848 1.00 86.00 90 PHE A CA 1
ATOM 721 C C . PHE A 1 90 ? 4.543 7.272 11.074 1.00 86.00 90 PHE A C 1
ATOM 723 O O . PHE A 1 90 ? 3.622 6.468 10.944 1.00 86.00 90 PHE A O 1
ATOM 730 N N . SER A 1 91 ? 4.960 7.695 12.266 1.00 83.31 91 SER A N 1
ATOM 731 C CA . SER A 1 91 ? 4.338 7.288 13.524 1.00 83.31 91 SER A CA 1
ATOM 732 C C . SER A 1 91 ? 3.748 8.480 14.263 1.00 83.31 91 SER A C 1
ATOM 734 O O . SER A 1 91 ? 4.447 9.450 14.538 1.00 83.31 91 SER A O 1
ATOM 736 N N . PHE A 1 92 ? 2.487 8.357 14.655 1.00 81.69 92 PHE A N 1
ATOM 737 C CA . PHE A 1 92 ? 1.782 9.296 15.514 1.00 81.69 92 PHE A CA 1
ATOM 738 C C . PHE A 1 92 ? 1.628 8.714 16.921 1.00 81.69 92 PHE A C 1
ATOM 740 O O . PHE A 1 92 ? 1.125 7.599 17.080 1.00 81.69 92 PHE A O 1
ATOM 747 N N . SER A 1 93 ? 2.031 9.477 17.936 1.00 75.75 93 SER A N 1
ATOM 748 C CA . SER A 1 93 ? 2.062 9.072 19.350 1.00 75.75 93 SER A CA 1
ATOM 749 C C . SER A 1 93 ? 0.907 9.622 20.204 1.00 75.75 93 SER A C 1
ATOM 751 O O . SER A 1 93 ? 0.840 9.359 21.400 1.00 75.75 93 SER A O 1
ATOM 753 N N . GLY A 1 94 ? -0.055 10.343 19.617 1.00 74.75 94 GLY A N 1
ATOM 754 C CA . GLY A 1 94 ? -1.216 10.878 20.345 1.00 74.75 94 GLY A CA 1
ATOM 755 C C . GLY A 1 94 ? -2.387 9.896 20.455 1.00 74.75 94 GLY A C 1
ATOM 756 O O . GLY A 1 94 ? -2.481 8.935 19.702 1.00 74.75 94 GLY A O 1
ATOM 757 N N . GLN A 1 95 ? -3.332 10.140 21.364 1.00 74.25 95 GLN A N 1
ATOM 758 C CA . GLN A 1 95 ? -4.518 9.291 21.515 1.00 74.25 95 GLN A CA 1
ATOM 759 C C . GLN A 1 95 ? -5.513 9.504 20.358 1.00 74.25 95 GLN A C 1
ATOM 761 O O . GLN A 1 95 ? -5.975 10.618 20.128 1.00 74.25 95 GLN A O 1
ATOM 766 N N . LEU A 1 96 ? -5.885 8.428 19.654 1.00 76.38 96 LEU A N 1
ATOM 767 C CA . LEU A 1 96 ? -6.911 8.454 18.606 1.00 76.38 96 LEU A CA 1
ATOM 768 C C . LEU A 1 96 ? -8.228 7.886 19.134 1.00 76.38 96 LEU A C 1
ATOM 770 O O . LEU A 1 96 ? -8.299 6.711 19.512 1.00 76.38 96 LEU A O 1
ATOM 774 N N . GLY A 1 97 ? -9.288 8.695 19.114 1.00 76.69 97 GLY A N 1
ATOM 775 C CA . GLY A 1 97 ? -10.636 8.215 19.406 1.00 76.69 97 GLY A CA 1
ATOM 776 C C . GLY A 1 97 ? -11.177 7.306 18.295 1.00 76.69 97 GLY A C 1
ATOM 777 O O . GLY A 1 97 ? -10.682 7.306 17.168 1.00 76.69 97 GLY A O 1
ATOM 778 N N . ASP A 1 98 ? -12.263 6.572 18.571 1.00 76.81 98 ASP A N 1
ATOM 779 C CA . ASP A 1 98 ? -12.924 5.687 17.589 1.00 76.81 98 ASP A CA 1
ATOM 780 C C . ASP A 1 98 ? -13.278 6.421 16.275 1.00 76.81 98 ASP A C 1
ATOM 782 O O . ASP A 1 98 ? -13.248 5.833 15.190 1.00 76.81 98 ASP A O 1
ATOM 786 N N . ARG A 1 99 ? -13.613 7.717 16.358 1.00 79.69 99 ARG A N 1
ATOM 787 C CA . ARG A 1 99 ? -13.905 8.565 15.192 1.00 79.69 99 ARG A CA 1
ATOM 788 C C . ARG A 1 99 ? -12.655 8.819 14.349 1.00 79.69 99 ARG A C 1
ATOM 790 O O . ARG A 1 99 ? -12.729 8.694 13.128 1.00 79.69 99 ARG A O 1
ATOM 797 N N . ASP A 1 100 ? -11.533 9.131 14.987 1.00 79.12 100 ASP A N 1
ATOM 798 C CA . ASP A 1 100 ? -10.279 9.452 14.304 1.00 79.12 100 ASP A CA 1
ATOM 799 C C . ASP A 1 100 ? -9.662 8.208 13.676 1.00 79.12 100 ASP A C 1
ATOM 801 O O . ASP A 1 100 ? -9.212 8.256 12.533 1.00 79.12 100 ASP A O 1
ATOM 805 N N . LYS A 1 101 ? -9.732 7.056 14.357 1.00 78.75 101 LYS A N 1
ATOM 806 C CA . LYS A 1 101 ? -9.324 5.768 13.776 1.00 78.75 101 LYS A CA 1
ATOM 807 C C . LYS A 1 101 ? -10.082 5.500 12.472 1.00 78.75 101 LYS A C 1
ATOM 809 O O . LYS A 1 101 ? -9.467 5.301 11.428 1.00 78.75 101 LYS A O 1
ATOM 814 N N . LYS A 1 102 ? -11.418 5.593 12.496 1.00 79.50 102 LYS A N 1
ATOM 815 C CA . LYS A 1 102 ? -12.272 5.406 11.303 1.00 79.50 102 LYS A CA 1
ATOM 816 C C . LYS A 1 102 ? -11.999 6.421 10.196 1.00 79.50 102 LYS A C 1
ATOM 818 O O . LYS A 1 102 ? -12.118 6.078 9.021 1.00 79.50 102 LYS A O 1
ATOM 823 N N . PHE A 1 103 ? -11.674 7.659 10.558 1.00 83.50 103 PHE A N 1
ATOM 824 C CA . PHE A 1 103 ? -11.303 8.693 9.599 1.00 83.50 103 PHE A CA 1
ATOM 825 C C . PHE A 1 103 ? -9.995 8.342 8.882 1.00 83.50 103 PHE A C 1
ATOM 827 O O . PHE A 1 103 ? -9.982 8.324 7.656 1.00 83.50 103 PHE A O 1
ATOM 834 N N . ASN A 1 104 ? -8.943 7.975 9.618 1.00 83.00 104 ASN A N 1
ATOM 835 C CA . ASN A 1 104 ? -7.647 7.605 9.038 1.00 83.00 104 ASN A CA 1
ATOM 836 C C . ASN A 1 104 ? -7.729 6.358 8.147 1.00 83.00 104 ASN A C 1
ATOM 838 O O . ASN A 1 104 ? -7.136 6.330 7.076 1.00 83.00 104 ASN A O 1
ATOM 842 N N . ILE A 1 105 ? -8.541 5.370 8.526 1.00 80.38 105 ILE A N 1
ATOM 843 C CA . ILE A 1 105 ? -8.837 4.209 7.672 1.00 80.38 105 ILE A CA 1
ATOM 844 C C . ILE A 1 105 ? -9.430 4.648 6.330 1.00 80.38 105 ILE A C 1
ATOM 846 O O . ILE A 1 105 ? -8.994 4.203 5.275 1.00 80.38 105 ILE A O 1
ATOM 850 N N . ARG A 1 106 ? -10.414 5.556 6.361 1.00 82.12 106 ARG A N 1
ATOM 851 C CA . ARG A 1 106 ? -11.041 6.078 5.140 1.00 82.12 106 ARG A CA 1
ATOM 852 C C . ARG A 1 106 ? -10.053 6.867 4.281 1.00 82.12 106 ARG A C 1
ATOM 854 O O . ARG A 1 106 ? -10.163 6.824 3.064 1.00 82.12 106 ARG A O 1
ATOM 861 N N . LEU A 1 107 ? -9.108 7.575 4.897 1.00 85.75 107 LEU A N 1
ATOM 862 C CA . LEU A 1 107 ? -8.030 8.224 4.154 1.00 85.75 107 LEU A CA 1
ATOM 863 C C . LEU A 1 107 ? -7.167 7.200 3.412 1.00 85.75 107 LEU A C 1
ATOM 865 O O . LEU A 1 107 ? -6.855 7.440 2.251 1.00 85.75 107 LEU A O 1
ATOM 869 N N . GLY A 1 108 ? -6.853 6.063 4.044 1.00 84.00 108 GLY A N 1
ATOM 870 C CA . GLY A 1 108 ? -6.178 4.939 3.392 1.00 84.00 108 GLY A CA 1
ATOM 871 C C . GLY A 1 108 ? -6.958 4.394 2.193 1.00 84.00 108 GLY A C 1
ATOM 872 O O . GLY A 1 108 ? -6.375 4.221 1.129 1.00 84.00 108 GLY A O 1
ATOM 873 N N . ASP A 1 109 ? -8.278 4.203 2.321 1.00 82.12 109 ASP A N 1
ATOM 874 C CA . ASP A 1 109 ? -9.120 3.794 1.182 1.00 82.12 109 ASP A CA 1
ATOM 875 C C . ASP A 1 109 ? -9.013 4.792 0.025 1.00 82.12 109 ASP A C 1
ATOM 877 O O . ASP A 1 109 ? -8.777 4.404 -1.115 1.00 82.12 109 ASP A O 1
ATOM 881 N N . TYR A 1 110 ? -9.161 6.086 0.324 1.00 84.12 110 TYR A N 1
ATOM 882 C CA . TYR A 1 110 ? -9.106 7.127 -0.698 1.00 84.12 110 TYR A CA 1
ATOM 883 C C . TYR A 1 110 ? -7.728 7.221 -1.363 1.00 84.12 110 TYR A C 1
ATOM 885 O O . TYR A 1 110 ? -7.621 7.553 -2.538 1.00 84.12 110 TYR A O 1
ATOM 893 N N . ALA A 1 111 ? -6.658 6.934 -0.625 1.00 82.69 111 ALA A N 1
ATOM 894 C CA . ALA A 1 111 ? -5.315 6.888 -1.185 1.00 82.69 111 ALA A CA 1
ATOM 895 C C . ALA A 1 111 ? -5.165 5.752 -2.207 1.00 82.69 111 ALA A C 1
ATOM 897 O O . ALA A 1 111 ? -4.599 5.953 -3.281 1.00 82.69 111 ALA A O 1
ATOM 898 N N . MET A 1 112 ? -5.753 4.587 -1.928 1.00 79.38 112 MET A N 1
ATOM 899 C CA . MET A 1 112 ? -5.770 3.480 -2.884 1.00 79.38 112 MET A CA 1
ATOM 900 C C . MET A 1 112 ? -6.660 3.766 -4.101 1.00 79.38 112 MET A C 1
ATOM 902 O O . MET A 1 112 ? -6.335 3.319 -5.194 1.00 79.38 112 MET A O 1
ATOM 906 N N . THR A 1 113 ? -7.759 4.513 -3.962 1.00 75.19 113 THR A N 1
ATOM 907 C CA . THR A 1 113 ? -8.649 4.795 -5.104 1.00 75.19 113 THR A CA 1
ATOM 908 C C . THR A 1 113 ? -8.184 5.952 -5.974 1.00 75.19 113 THR A C 1
ATOM 910 O O . THR A 1 113 ? -8.252 5.846 -7.193 1.00 75.19 113 THR A O 1
ATOM 913 N N . ASP A 1 114 ? -7.741 7.060 -5.381 1.00 74.94 114 ASP A N 1
ATOM 914 C CA . ASP A 1 114 ? -7.532 8.295 -6.146 1.00 74.94 114 ASP A CA 1
ATOM 915 C C . ASP A 1 114 ? -6.128 8.354 -6.747 1.00 74.94 114 ASP A C 1
ATOM 917 O O . ASP A 1 114 ? -5.935 8.841 -7.851 1.00 74.94 114 ASP A O 1
ATOM 921 N N . PHE A 1 115 ? -5.136 7.894 -5.988 1.00 75.25 115 PHE A N 1
ATOM 922 C CA . PHE A 1 115 ? -3.732 8.165 -6.268 1.00 75.25 115 PHE A CA 1
ATOM 923 C C . PHE A 1 115 ? -3.025 6.979 -6.933 1.00 75.25 115 PHE A C 1
ATOM 925 O O . PHE A 1 115 ? -2.206 7.133 -7.838 1.00 75.25 115 PHE A O 1
ATOM 932 N N . LEU A 1 116 ? -3.363 5.767 -6.509 1.00 73.75 116 LEU A N 1
ATOM 933 C CA . LEU A 1 116 ? -2.710 4.556 -6.991 1.00 73.75 116 LEU A CA 1
ATOM 934 C C . LEU A 1 116 ? -3.055 4.236 -8.452 1.00 73.75 116 LEU A C 1
ATOM 936 O O . LEU A 1 116 ? -2.218 3.676 -9.156 1.00 73.75 116 LEU A O 1
ATOM 940 N N . ILE A 1 117 ? -4.233 4.646 -8.936 1.00 74.50 117 ILE A N 1
ATOM 941 C CA . ILE A 1 117 ? -4.593 4.544 -10.360 1.00 74.50 117 ILE A CA 1
ATOM 942 C C . ILE A 1 117 ? -3.611 5.347 -11.219 1.00 74.50 117 ILE A C 1
ATOM 944 O O . ILE A 1 117 ? -3.100 4.815 -12.201 1.00 74.50 117 ILE A O 1
ATO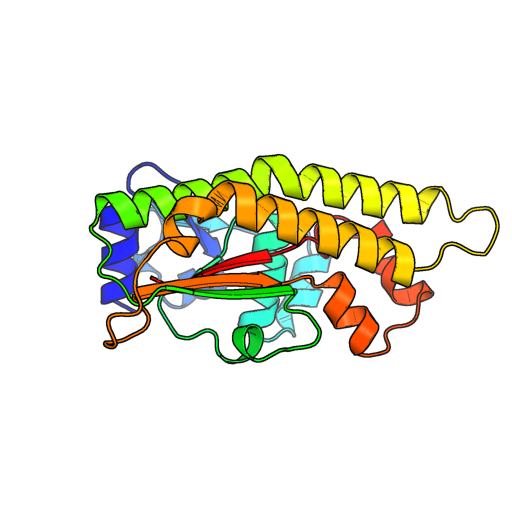M 948 N N . GLU A 1 118 ? -3.272 6.574 -10.810 1.00 78.62 118 GLU A N 1
ATOM 949 C CA . GLU A 1 118 ? -2.284 7.388 -11.527 1.00 78.62 118 GLU A CA 1
ATOM 950 C C . GLU A 1 118 ? -0.922 6.686 -11.577 1.00 78.62 118 GLU A C 1
ATOM 952 O O . GLU A 1 118 ? -0.284 6.638 -12.623 1.00 78.62 118 GLU A O 1
ATOM 957 N N . LEU A 1 119 ? -0.482 6.070 -10.473 1.00 80.88 119 LEU A N 1
ATOM 958 C CA . LEU A 1 119 ? 0.779 5.320 -10.453 1.00 80.88 119 LEU A CA 1
ATOM 959 C C . LEU A 1 119 ? 0.770 4.107 -11.392 1.00 80.88 119 LEU A C 1
ATOM 961 O O . LEU A 1 119 ? 1.806 3.787 -11.982 1.00 80.88 119 LEU A O 1
ATOM 965 N N . VAL A 1 120 ? -0.370 3.421 -11.527 1.00 76.94 120 VAL A N 1
ATOM 966 C CA . VAL A 1 120 ? -0.534 2.319 -12.491 1.00 76.94 120 VAL A CA 1
ATOM 967 C C . VAL A 1 120 ? -0.370 2.839 -13.911 1.00 76.94 120 VAL A C 1
ATOM 969 O O . VAL A 1 120 ? 0.327 2.214 -14.708 1.00 76.94 120 VAL A O 1
ATOM 972 N N . GLU A 1 121 ? -1.011 3.959 -14.233 1.00 78.88 121 GLU A N 1
ATOM 973 C CA . GLU A 1 121 ? -0.940 4.568 -15.561 1.00 78.88 121 GLU A CA 1
ATOM 974 C C . GLU A 1 121 ? 0.479 5.029 -15.892 1.00 78.88 121 GLU A C 1
ATOM 976 O O . GLU A 1 121 ? 0.991 4.659 -16.943 1.00 78.88 121 GLU A O 1
ATOM 981 N N . GLU A 1 122 ? 1.169 5.705 -14.971 1.00 80.62 122 GLU A N 1
ATOM 982 C CA . GLU A 1 122 ? 2.580 6.087 -15.142 1.00 80.62 122 GLU A CA 1
ATOM 983 C C . GLU A 1 122 ? 3.478 4.872 -15.382 1.00 80.62 122 GLU A C 1
ATOM 985 O O . GLU A 1 122 ? 4.325 4.856 -16.276 1.00 80.62 122 GLU A O 1
ATOM 990 N N . THR A 1 123 ? 3.254 3.803 -14.619 1.00 79.31 123 THR A N 1
ATOM 991 C CA . THR A 1 123 ? 4.023 2.567 -14.777 1.00 79.31 123 THR A CA 1
ATOM 992 C C . THR A 1 123 ? 3.750 1.915 -16.135 1.00 79.31 123 THR A C 1
ATOM 994 O O . THR A 1 123 ? 4.682 1.442 -16.782 1.00 79.31 123 THR A O 1
ATOM 997 N N . LYS A 1 124 ? 2.497 1.913 -16.610 1.00 77.44 124 LYS A N 1
ATOM 998 C CA . LYS A 1 124 ? 2.140 1.421 -17.952 1.00 77.44 124 LYS A CA 1
ATOM 999 C C . LYS A 1 124 ? 2.769 2.267 -19.053 1.00 77.44 124 LYS A C 1
ATOM 1001 O O . LYS A 1 124 ? 3.413 1.712 -19.939 1.00 77.44 124 LYS A O 1
ATOM 1006 N N . ASN A 1 125 ? 2.648 3.588 -18.956 1.00 78.88 125 ASN A N 1
ATOM 1007 C CA . ASN A 1 125 ? 3.223 4.531 -19.912 1.00 78.88 125 ASN A CA 1
ATOM 1008 C C . ASN A 1 125 ? 4.740 4.353 -20.014 1.00 78.88 125 ASN A C 1
ATOM 1010 O O . ASN A 1 125 ? 5.286 4.344 -21.115 1.00 78.88 125 ASN A O 1
ATOM 1014 N N . TRP A 1 126 ? 5.420 4.130 -18.888 1.00 78.88 126 TRP A N 1
ATOM 1015 C CA . TRP A 1 126 ? 6.850 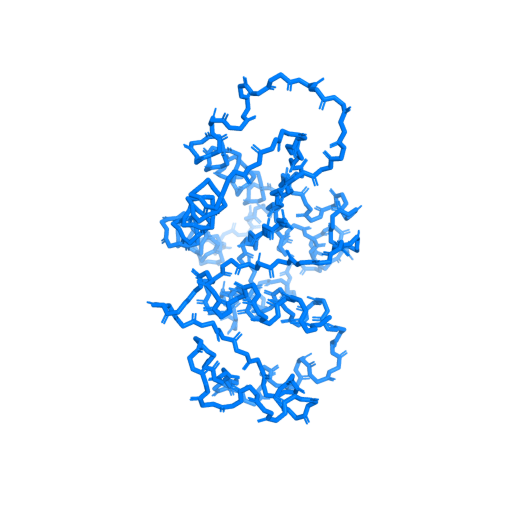3.839 -18.872 1.00 78.88 126 TRP A CA 1
ATOM 1016 C C . TRP A 1 126 ? 7.189 2.534 -19.615 1.00 78.88 126 TRP A C 1
ATOM 1018 O O . TRP A 1 126 ? 8.126 2.502 -20.414 1.00 78.88 126 TRP A O 1
ATOM 1028 N N . ILE A 1 127 ? 6.404 1.466 -19.429 1.00 74.19 127 ILE A N 1
ATOM 1029 C CA . ILE A 1 127 ? 6.599 0.182 -20.132 1.00 74.19 127 ILE A CA 1
ATOM 1030 C C . ILE A 1 127 ? 6.371 0.321 -21.642 1.00 74.19 127 ILE A C 1
ATOM 1032 O O . ILE A 1 127 ? 7.123 -0.251 -22.433 1.00 74.19 127 ILE A O 1
ATOM 1036 N N . GLU A 1 128 ? 5.320 1.035 -22.045 1.00 73.00 128 GLU A N 1
ATOM 1037 C CA . GLU A 1 128 ? 4.873 1.148 -23.440 1.00 73.00 128 GLU A CA 1
ATOM 1038 C C . GLU A 1 128 ? 5.696 2.177 -24.235 1.00 73.00 128 GLU A C 1
ATOM 1040 O O . GLU A 1 128 ? 6.073 1.930 -25.385 1.00 73.00 128 GLU A O 1
ATOM 1045 N N . GLY A 1 129 ? 6.063 3.293 -23.601 1.00 67.06 129 GLY A N 1
ATOM 1046 C CA . GLY A 1 129 ? 6.893 4.364 -24.164 1.00 67.06 129 GLY A CA 1
ATOM 1047 C C . GLY A 1 129 ? 8.388 4.033 -24.259 1.00 67.06 129 GLY A C 1
ATOM 1048 O O . GLY A 1 129 ? 9.142 4.769 -24.890 1.00 67.06 129 GLY A O 1
ATOM 1049 N N . SER A 1 130 ? 8.831 2.897 -23.706 1.00 58.81 130 SER A N 1
ATOM 1050 C CA . SER A 1 130 ? 10.228 2.420 -23.745 1.00 58.81 130 SER A CA 1
ATOM 1051 C C . SER A 1 130 ? 10.734 2.003 -25.139 1.00 58.81 130 SER A C 1
ATOM 1053 O O . SER A 1 130 ? 11.840 1.474 -25.267 1.00 58.81 130 SER A O 1
ATOM 1055 N N . SER A 1 131 ? 9.962 2.227 -26.203 1.00 49.56 131 SER A N 1
ATOM 1056 C CA . SER A 1 131 ? 10.245 1.750 -27.563 1.00 49.56 131 SER A CA 1
ATOM 1057 C C . SER A 1 131 ? 11.523 2.335 -28.195 1.00 49.56 131 SER A C 1
ATOM 1059 O O . SER A 1 131 ? 11.975 1.803 -29.202 1.00 49.56 131 SER A O 1
ATOM 1061 N N . ASN A 1 132 ? 12.160 3.337 -27.570 1.00 47.47 132 ASN A N 1
ATOM 1062 C CA . ASN A 1 132 ? 13.424 3.944 -28.014 1.00 47.47 132 ASN A CA 1
ATOM 1063 C C . ASN A 1 132 ? 14.569 3.884 -26.976 1.00 47.47 132 ASN A C 1
ATOM 1065 O O . ASN A 1 132 ? 15.416 4.770 -26.926 1.00 47.47 132 ASN A O 1
ATOM 1069 N N . GLY A 1 133 ? 14.641 2.819 -26.172 1.00 49.72 133 GLY A N 1
ATOM 1070 C CA . GLY A 1 133 ? 15.937 2.306 -25.698 1.00 49.72 133 GLY A CA 1
ATOM 1071 C C . GLY A 1 133 ? 16.611 2.959 -24.482 1.00 49.72 133 GLY A C 1
ATOM 1072 O O . GLY A 1 133 ? 17.715 2.540 -24.148 1.00 49.72 133 GLY A O 1
ATOM 1073 N N . THR A 1 134 ? 15.984 3.896 -23.769 1.00 52.50 134 THR A N 1
ATOM 1074 C CA . THR A 1 134 ? 16.571 4.483 -22.539 1.00 52.50 134 THR A CA 1
ATOM 1075 C C . THR A 1 134 ? 15.518 4.938 -21.521 1.00 52.50 134 THR A C 1
ATOM 1077 O O . THR A 1 134 ? 15.652 5.986 -20.898 1.00 52.50 134 THR A O 1
ATOM 1080 N N . ALA A 1 135 ? 14.453 4.163 -21.303 1.00 57.78 135 ALA A N 1
ATOM 1081 C CA . ALA A 1 135 ? 13.544 4.458 -20.195 1.00 57.78 135 ALA A CA 1
ATOM 1082 C C . ALA A 1 135 ? 14.223 4.110 -18.862 1.00 57.78 135 ALA A C 1
ATOM 1084 O O . ALA A 1 135 ? 14.509 2.946 -18.565 1.00 57.78 135 ALA A O 1
ATOM 1085 N N . ARG A 1 136 ? 14.528 5.139 -18.071 1.00 76.38 136 ARG A N 1
ATOM 1086 C CA . ARG A 1 136 ? 15.300 5.011 -16.839 1.00 76.38 136 ARG A CA 1
ATOM 1087 C C . ARG A 1 136 ? 14.359 4.656 -15.690 1.00 76.38 136 ARG A C 1
ATOM 1089 O O . ARG A 1 136 ? 13.494 5.444 -15.329 1.00 76.38 136 ARG A O 1
ATOM 1096 N N . ILE A 1 137 ? 14.490 3.458 -15.122 1.00 79.12 137 ILE A N 1
ATOM 1097 C CA . ILE A 1 137 ? 13.648 3.025 -13.993 1.00 79.12 137 ILE A CA 1
ATOM 1098 C C . ILE A 1 137 ? 13.800 3.955 -12.784 1.00 79.12 137 ILE A C 1
ATOM 1100 O O . ILE A 1 137 ? 12.830 4.185 -12.072 1.00 79.12 137 ILE A O 1
ATOM 1104 N N . GLU A 1 138 ? 14.975 4.564 -12.595 1.00 82.69 138 GLU A N 1
ATOM 1105 C CA . GLU A 1 138 ? 15.183 5.547 -11.528 1.00 82.69 138 GLU A CA 1
ATOM 1106 C C . GLU A 1 138 ? 14.291 6.792 -11.682 1.00 82.69 138 GLU A C 1
ATOM 1108 O O . GLU A 1 138 ? 13.859 7.349 -10.677 1.00 82.69 138 GLU A O 1
ATOM 1113 N N . GLU A 1 139 ? 13.964 7.207 -12.911 1.00 85.31 139 GLU A N 1
ATOM 1114 C CA . GLU A 1 139 ? 13.038 8.321 -13.161 1.00 85.31 139 GLU A CA 1
ATOM 1115 C C . GLU A 1 139 ? 11.616 7.957 -12.724 1.00 85.31 139 GLU A C 1
ATOM 1117 O O . GLU A 1 139 ? 10.996 8.698 -11.962 1.00 85.31 139 GLU A O 1
ATOM 1122 N N . LEU A 1 140 ? 11.135 6.773 -13.121 1.00 85.69 140 LEU A N 1
ATOM 1123 C CA . LEU A 1 140 ? 9.840 6.256 -12.679 1.00 85.69 140 LEU A CA 1
ATOM 1124 C C . LEU A 1 140 ? 9.780 6.165 -11.149 1.00 85.69 140 LEU A C 1
ATOM 1126 O O . LEU A 1 140 ? 8.807 6.609 -10.547 1.00 85.69 140 LEU A O 1
ATOM 1130 N N . LEU A 1 141 ? 10.820 5.628 -10.507 1.00 88.19 141 LEU A N 1
ATOM 1131 C CA . LEU A 1 141 ? 10.889 5.540 -9.046 1.00 88.19 141 LEU A CA 1
ATOM 1132 C C . LEU A 1 141 ? 10.862 6.924 -8.379 1.00 88.19 141 LEU A C 1
ATOM 1134 O O . LEU A 1 141 ? 10.177 7.088 -7.370 1.00 88.19 141 LEU A O 1
ATOM 1138 N N . SER A 1 142 ? 11.542 7.920 -8.953 1.00 89.62 142 SER A N 1
ATOM 1139 C CA . SER A 1 142 ? 11.530 9.299 -8.448 1.00 89.62 142 SER A CA 1
ATOM 1140 C C . SER A 1 142 ? 10.148 9.944 -8.567 1.00 89.62 142 SER A C 1
ATOM 1142 O O . SER A 1 142 ? 9.670 10.540 -7.602 1.00 89.62 142 SER A O 1
ATOM 1144 N N . ILE A 1 143 ? 9.485 9.796 -9.720 1.00 88.81 143 ILE A N 1
ATOM 1145 C CA . ILE A 1 143 ? 8.123 10.308 -9.944 1.00 88.81 143 ILE A CA 1
ATOM 1146 C C . ILE A 1 143 ? 7.165 9.679 -8.938 1.00 88.81 143 ILE A C 1
ATOM 1148 O O . ILE A 1 143 ? 6.401 10.390 -8.289 1.00 88.81 143 ILE A O 1
ATOM 1152 N N . ARG A 1 144 ? 7.221 8.349 -8.779 1.00 89.06 144 ARG A N 1
ATOM 1153 C CA . ARG A 1 144 ? 6.388 7.606 -7.824 1.00 89.06 144 ARG A CA 1
ATOM 1154 C C . ARG A 1 144 ? 6.619 8.087 -6.394 1.00 89.06 144 ARG A C 1
ATOM 1156 O O . ARG A 1 144 ? 5.647 8.310 -5.677 1.00 89.06 144 ARG A O 1
ATOM 1163 N N . GLU A 1 145 ? 7.873 8.283 -5.990 1.00 91.50 145 GLU A N 1
ATOM 1164 C CA . GLU A 1 145 ? 8.218 8.791 -4.661 1.00 91.50 145 GLU A CA 1
ATOM 1165 C C . GLU A 1 145 ? 7.616 10.175 -4.388 1.00 91.50 145 GLU A C 1
ATOM 1167 O O . GLU A 1 145 ? 6.966 10.354 -3.358 1.00 91.50 145 GLU A O 1
ATOM 1172 N N . GLU A 1 146 ? 7.786 11.137 -5.295 1.00 92.00 146 GLU A N 1
ATOM 1173 C CA . GLU A 1 146 ? 7.224 12.487 -5.141 1.00 92.00 146 GLU A CA 1
ATOM 1174 C C . GLU A 1 146 ? 5.702 12.433 -4.969 1.00 92.00 146 GLU A C 1
ATOM 1176 O O . GLU A 1 146 ? 5.124 12.990 -4.034 1.00 92.00 146 GLU A O 1
ATOM 1181 N N . LYS A 1 147 ? 5.058 11.675 -5.851 1.00 89.75 147 LYS A N 1
ATOM 1182 C C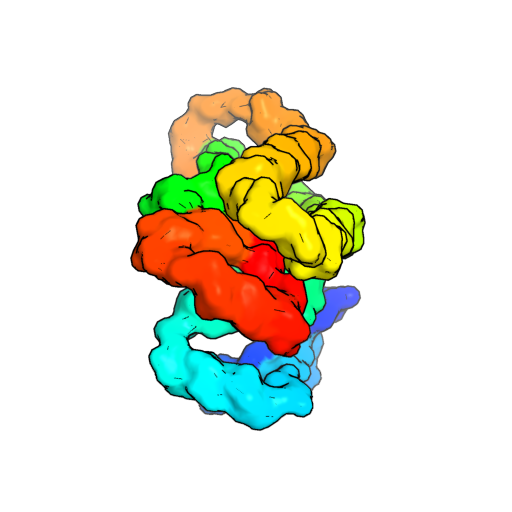A . LYS A 1 147 ? 3.621 11.423 -5.861 1.00 89.75 147 LYS A CA 1
ATOM 1183 C C . LYS A 1 147 ? 3.129 10.840 -4.525 1.00 89.75 147 LYS A C 1
ATOM 1185 O O . LYS A 1 147 ? 2.148 11.328 -3.965 1.00 89.75 147 LYS A O 1
ATOM 1190 N N . ILE A 1 148 ? 3.843 9.857 -3.975 1.00 91.00 148 ILE A N 1
ATOM 1191 C CA . ILE A 1 148 ? 3.541 9.240 -2.672 1.00 91.00 148 ILE A CA 1
ATOM 1192 C C . ILE A 1 148 ? 3.664 10.248 -1.530 1.00 91.00 148 ILE A C 1
ATOM 1194 O O . ILE A 1 148 ? 2.797 10.294 -0.655 1.00 91.00 148 ILE A O 1
ATOM 1198 N N . ARG A 1 149 ? 4.726 11.062 -1.529 1.00 91.38 149 ARG A N 1
ATOM 1199 C CA . ARG A 1 149 ? 4.943 12.092 -0.501 1.00 91.38 149 ARG A CA 1
ATOM 1200 C C . ARG A 1 149 ? 3.818 13.126 -0.516 1.00 91.38 149 ARG A C 1
ATOM 1202 O O . ARG A 1 149 ? 3.238 13.400 0.533 1.00 91.38 149 ARG A O 1
ATOM 1209 N N . ASN A 1 150 ? 3.443 13.602 -1.701 1.00 90.94 150 ASN A N 1
ATOM 1210 C CA . ASN A 1 150 ? 2.342 14.548 -1.883 1.00 90.94 150 ASN A CA 1
ATOM 1211 C C . ASN A 1 150 ? 0.996 13.975 -1.404 1.00 90.94 150 ASN A C 1
ATOM 1213 O O . ASN A 1 150 ? 0.224 14.673 -0.740 1.00 90.94 150 ASN A O 1
ATOM 1217 N N . ASP A 1 151 ? 0.706 12.703 -1.703 1.00 90.31 151 ASP A N 1
ATOM 1218 C CA . ASP A 1 151 ? -0.516 12.038 -1.234 1.00 90.31 151 ASP A CA 1
ATOM 1219 C C . ASP A 1 151 ? -0.540 11.905 0.296 1.00 90.31 151 ASP A C 1
ATOM 1221 O O . ASP A 1 151 ? -1.538 12.258 0.938 1.00 90.31 151 ASP A O 1
ATOM 1225 N N . PHE A 1 152 ? 0.578 11.475 0.890 1.00 89.38 152 PHE A N 1
ATOM 1226 C CA . PHE A 1 152 ? 0.715 11.370 2.339 1.00 89.38 152 PHE A CA 1
ATOM 1227 C C . PHE A 1 152 ? 0.471 12.720 3.024 1.00 89.38 152 PHE A C 1
ATOM 1229 O O . PHE A 1 152 ? -0.364 12.808 3.930 1.00 89.38 152 PHE A O 1
ATOM 1236 N N . GLU A 1 153 ? 1.137 13.784 2.572 1.00 89.69 153 GLU A N 1
ATOM 1237 C CA . GLU A 1 153 ? 0.970 15.128 3.130 1.00 89.69 153 GLU A CA 1
ATOM 1238 C C . GLU A 1 153 ? -0.474 15.614 3.001 1.00 89.69 153 GLU A C 1
ATOM 1240 O O . GLU A 1 153 ? -1.068 16.065 3.982 1.00 89.69 153 GLU A O 1
ATOM 1245 N N . LYS A 1 154 ? -1.086 15.446 1.824 1.00 89.25 154 LYS A N 1
ATOM 1246 C CA . LYS A 1 154 ? -2.478 15.835 1.562 1.00 89.25 154 LYS A CA 1
ATOM 1247 C C . LYS A 1 154 ? -3.465 15.138 2.494 1.00 89.25 154 LYS A C 1
ATOM 1249 O O . LYS A 1 154 ? -4.430 15.763 2.939 1.00 89.25 154 LYS A O 1
ATOM 1254 N N . ARG A 1 155 ? -3.284 13.844 2.766 1.00 86.81 155 ARG A N 1
ATOM 1255 C CA . ARG A 1 155 ? -4.259 13.045 3.528 1.00 86.81 155 ARG A CA 1
ATOM 1256 C C . ARG A 1 155 ? -4.018 13.112 5.024 1.00 86.81 155 ARG A C 1
ATOM 1258 O O . ARG A 1 155 ? -4.966 13.293 5.788 1.00 86.81 155 ARG A O 1
ATOM 1265 N N . PHE A 1 156 ? -2.764 13.027 5.442 1.00 86.06 156 PHE A N 1
ATOM 1266 C CA . PHE A 1 156 ? -2.380 12.904 6.844 1.00 86.06 156 PHE A CA 1
ATOM 1267 C C . PHE A 1 156 ? -1.891 14.223 7.464 1.00 86.06 156 PHE A C 1
ATOM 1269 O O . PHE A 1 156 ? -1.396 14.210 8.590 1.00 86.06 156 PHE A O 1
ATOM 1276 N N . TRP A 1 157 ? -2.126 15.379 6.821 1.00 81.44 157 TRP A N 1
ATOM 1277 C CA . TRP A 1 157 ? -1.758 16.721 7.320 1.00 81.44 157 TRP A CA 1
ATOM 1278 C C . TRP A 1 157 ? -2.191 17.037 8.762 1.00 81.44 157 TRP A C 1
ATOM 1280 O O . TRP A 1 157 ? -1.642 17.926 9.408 1.00 81.44 157 TRP A O 1
ATOM 1290 N N . ARG A 1 158 ? -3.236 16.372 9.273 1.00 75.75 158 ARG A N 1
ATOM 1291 C CA . ARG A 1 158 ? -3.702 16.562 10.657 1.00 75.75 158 ARG A CA 1
ATOM 1292 C C . ARG A 1 158 ? -2.789 15.882 11.667 1.00 75.75 158 ARG A C 1
ATOM 1294 O O . ARG A 1 158 ? -2.670 16.366 12.786 1.00 75.75 158 ARG A O 1
ATOM 1301 N N . LEU A 1 159 ? -2.165 14.773 11.275 1.00 73.94 159 LEU A N 1
ATOM 1302 C CA . LEU A 1 159 ? -1.255 14.017 12.127 1.00 73.94 159 LEU A CA 1
ATOM 1303 C C . LEU A 1 159 ? 0.127 14.675 12.197 1.00 73.94 159 LEU A C 1
ATOM 1305 O O . LEU A 1 159 ? 0.785 14.569 13.225 1.00 73.94 159 LEU A O 1
ATOM 1309 N N . SER A 1 160 ? 0.535 15.414 11.159 1.00 60.50 160 SER A N 1
ATOM 1310 C CA . SER A 1 160 ? 1.801 16.163 11.131 1.00 60.50 160 SER A CA 1
ATOM 1311 C C . SER A 1 160 ? 1.813 17.422 12.010 1.00 60.50 160 SER A C 1
ATOM 1313 O O . SER A 1 160 ? 2.849 18.068 12.135 1.00 60.50 160 SER A O 1
ATOM 1315 N N . LYS A 1 161 ? 0.681 17.773 12.639 1.00 58.94 161 LYS A N 1
ATOM 1316 C CA . LYS A 1 161 ? 0.542 18.919 13.559 1.00 58.94 161 LYS A CA 1
ATOM 1317 C C . LYS A 1 161 ? 0.441 18.523 15.038 1.00 58.94 161 LYS A C 1
ATOM 1319 O O . LYS A 1 161 ? 0.203 19.390 15.873 1.00 58.94 161 LYS A O 1
ATOM 1324 N N . GLY A 1 162 ? 0.542 17.233 15.365 1.00 52.62 162 GLY A N 1
ATOM 1325 C CA . GLY A 1 162 ? 0.423 16.750 16.742 1.00 52.62 162 GLY A CA 1
ATOM 1326 C C . GLY A 1 162 ? 1.708 16.936 17.545 1.00 52.62 162 GLY A C 1
ATOM 1327 O O . GLY A 1 162 ? 2.783 16.596 17.063 1.00 52.62 162 GLY A O 1
ATOM 1328 N N . GLU A 1 163 ? 1.586 17.451 18.770 1.00 47.03 163 GLU A N 1
ATOM 1329 C CA . GLU A 1 163 ? 2.691 17.526 19.731 1.00 47.03 163 GLU A CA 1
ATOM 1330 C C . GLU A 1 163 ? 3.112 16.135 20.221 1.00 47.03 163 GLU A C 1
ATOM 1332 O O . GLU A 1 163 ? 2.282 15.262 20.498 1.00 47.03 163 GLU A O 1
ATOM 1337 N N . ASP A 1 164 ? 4.427 15.973 20.349 1.00 45.44 164 ASP A N 1
ATOM 1338 C CA . ASP A 1 164 ? 5.137 14.759 20.738 1.00 45.44 164 ASP A CA 1
ATOM 1339 C C . ASP A 1 164 ? 4.977 14.478 22.242 1.00 45.44 164 ASP A C 1
ATOM 1341 O O . ASP A 1 164 ? 5.886 14.644 23.055 1.00 45.44 164 ASP A O 1
ATOM 1345 N N . ASN A 1 165 ? 3.773 14.080 22.650 1.00 42.31 165 ASN A N 1
ATOM 1346 C 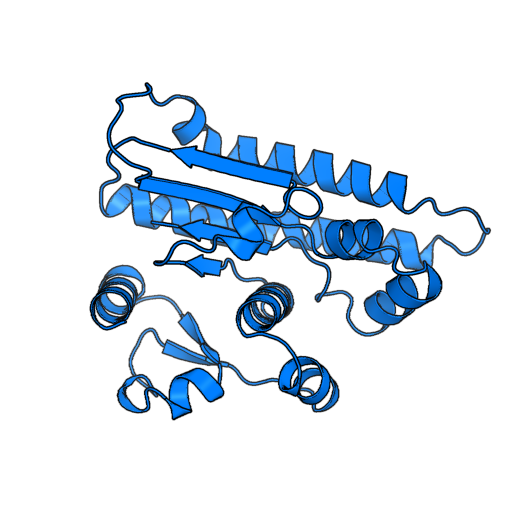CA . ASN A 1 165 ? 3.535 13.600 24.004 1.00 42.31 165 ASN A CA 1
ATOM 1347 C C . ASN A 1 165 ? 3.862 12.106 24.066 1.00 42.31 165 ASN A C 1
ATOM 1349 O O . ASN A 1 165 ? 3.046 11.234 23.777 1.00 42.31 165 ASN A O 1
ATOM 1353 N N . SER A 1 166 ? 5.111 11.843 24.437 1.00 46.84 166 SER A N 1
ATOM 1354 C CA . SER A 1 166 ? 5.711 10.533 24.690 1.00 46.84 166 SER A CA 1
ATOM 1355 C C . SER A 1 166 ? 4.817 9.581 25.505 1.00 46.84 166 SER A C 1
ATOM 1357 O O . SER A 1 166 ? 4.810 9.612 26.734 1.00 46.84 166 SER A O 1
ATOM 1359 N N . ARG A 1 167 ? 4.088 8.688 24.813 1.00 42.62 167 ARG A N 1
ATOM 1360 C CA . ARG A 1 167 ? 3.625 7.363 25.290 1.00 42.62 167 ARG A CA 1
ATOM 1361 C C . ARG A 1 167 ? 3.011 6.547 24.134 1.00 42.62 167 ARG A C 1
ATOM 1363 O O . ARG A 1 167 ? 1.808 6.571 23.915 1.00 42.62 167 ARG A O 1
ATOM 1370 N N . GLY A 1 168 ? 3.852 5.757 23.459 1.00 54.06 168 GLY A N 1
ATOM 1371 C CA . GLY A 1 168 ? 3.443 4.721 22.496 1.00 54.06 168 GLY A CA 1
ATOM 1372 C C . GLY A 1 168 ? 3.063 5.233 21.100 1.00 54.06 168 GLY A C 1
ATOM 1373 O O . GLY A 1 168 ? 2.716 6.394 20.927 1.00 54.06 168 GLY A O 1
ATOM 1374 N N . LYS A 1 169 ? 3.160 4.363 20.084 1.00 58.53 169 LYS A N 1
ATOM 1375 C CA . LYS A 1 169 ? 2.670 4.638 18.723 1.00 58.53 169 LYS A CA 1
ATOM 1376 C C . LYS A 1 169 ? 1.180 4.289 18.671 1.00 58.53 169 LYS A C 1
ATOM 1378 O O . LYS A 1 169 ? 0.822 3.142 18.916 1.00 58.53 169 LYS A O 1
ATOM 1383 N N . THR A 1 170 ? 0.327 5.253 18.348 1.00 74.44 170 THR A N 1
ATOM 1384 C CA . THR A 1 170 ? -1.132 5.058 18.249 1.00 74.44 170 THR A CA 1
ATOM 1385 C C . THR A 1 170 ? -1.603 4.912 16.806 1.00 74.44 170 THR A C 1
ATOM 1387 O O . THR A 1 170 ? -2.656 4.329 16.556 1.00 74.44 170 THR A O 1
ATOM 1390 N N . LEU A 1 171 ? -0.837 5.443 15.851 1.00 78.94 171 LEU A N 1
ATOM 1391 C CA . LEU A 1 171 ? -1.011 5.152 14.434 1.00 78.94 171 LEU A CA 1
ATOM 1392 C C . LEU A 1 171 ? 0.344 5.098 13.737 1.00 78.94 171 LEU A C 1
ATOM 1394 O O . LEU A 1 171 ? 1.151 6.010 13.906 1.00 78.94 171 LEU A O 1
ATOM 1398 N N . VAL A 1 172 ? 0.580 4.062 12.936 1.00 82.56 172 VAL A N 1
ATOM 1399 C CA . VAL A 1 172 ? 1.697 4.026 11.983 1.00 82.56 172 VAL A CA 1
ATOM 1400 C C . VAL A 1 172 ? 1.138 3.980 10.570 1.00 82.56 172 VAL A C 1
ATOM 1402 O O . VAL A 1 172 ? 0.295 3.137 10.267 1.00 82.56 172 VAL A O 1
ATOM 1405 N N . VAL A 1 173 ? 1.596 4.900 9.725 1.00 87.00 173 VAL A N 1
ATOM 1406 C CA . VAL A 1 173 ? 1.260 4.973 8.303 1.00 87.00 173 VAL A CA 1
ATOM 1407 C C . VAL A 1 173 ? 2.502 4.603 7.509 1.00 87.00 173 VAL A C 1
ATOM 1409 O O . VAL A 1 173 ? 3.540 5.255 7.644 1.00 87.00 173 VAL A O 1
ATOM 1412 N N . VAL A 1 174 ? 2.386 3.572 6.678 1.00 87.75 174 VAL A N 1
ATOM 1413 C CA . VAL A 1 174 ? 3.473 3.109 5.811 1.00 87.75 174 VAL A CA 1
ATOM 1414 C C . VAL A 1 174 ? 3.024 3.167 4.363 1.00 87.75 174 VAL A C 1
ATOM 1416 O O . VAL A 1 174 ? 1.980 2.611 4.035 1.00 87.75 174 VAL A O 1
ATOM 1419 N N . TYR A 1 175 ? 3.816 3.805 3.506 1.00 90.12 175 TYR A N 1
ATOM 1420 C CA . TYR A 1 175 ? 3.701 3.660 2.055 1.00 90.12 175 TYR A CA 1
ATOM 1421 C C . TYR A 1 175 ? 4.885 2.818 1.586 1.00 90.12 175 TYR A C 1
ATOM 1423 O O . TYR A 1 175 ? 6.034 3.261 1.665 1.00 90.12 175 TYR A O 1
ATOM 1431 N N . PHE A 1 176 ? 4.596 1.606 1.125 1.00 88.06 176 PHE A N 1
ATOM 1432 C CA . PHE A 1 176 ? 5.572 0.654 0.605 1.00 88.06 176 PHE A CA 1
ATOM 1433 C C . PHE A 1 176 ? 5.435 0.557 -0.912 1.00 88.06 176 PHE A C 1
ATOM 1435 O O . PHE A 1 176 ? 4.333 0.336 -1.408 1.00 88.06 176 PHE A O 1
ATOM 1442 N N . ASP A 1 177 ? 6.532 0.703 -1.648 1.00 88.81 177 ASP A N 1
ATOM 1443 C CA . ASP A 1 177 ? 6.574 0.570 -3.102 1.00 88.81 177 ASP A CA 1
ATOM 1444 C C . ASP A 1 177 ? 7.272 -0.745 -3.508 1.00 88.81 177 ASP A C 1
ATOM 1446 O O . ASP A 1 177 ? 8.507 -0.822 -3.484 1.00 88.81 177 ASP A O 1
ATOM 1450 N N . PRO A 1 178 ? 6.514 -1.780 -3.927 1.00 84.56 178 PRO A N 1
ATOM 1451 C CA . PRO A 1 178 ? 7.079 -3.056 -4.353 1.00 84.56 178 PRO A CA 1
ATOM 1452 C C . PRO A 1 178 ? 8.016 -2.931 -5.557 1.00 84.56 178 PRO A C 1
ATOM 1454 O O . PRO A 1 178 ? 8.957 -3.714 -5.674 1.00 84.56 178 PRO A O 1
ATOM 1457 N N . LEU A 1 179 ? 7.792 -1.955 -6.447 1.00 85.75 179 LEU A N 1
ATOM 1458 C CA . LEU A 1 179 ? 8.664 -1.733 -7.602 1.00 85.75 179 LEU A CA 1
ATOM 1459 C C . LEU A 1 179 ? 10.050 -1.269 -7.148 1.00 85.75 179 LEU A C 1
ATOM 1461 O O . LEU A 1 179 ? 11.067 -1.780 -7.620 1.00 85.75 179 LEU A O 1
ATOM 1465 N N . ARG A 1 180 ? 10.082 -0.331 -6.196 1.00 87.88 180 ARG A N 1
ATOM 1466 C CA . ARG A 1 180 ? 11.318 0.167 -5.586 1.00 87.88 180 ARG A CA 1
ATOM 1467 C C . ARG A 1 180 ? 12.059 -0.945 -4.852 1.00 87.88 180 ARG A C 1
ATOM 1469 O O . ARG A 1 180 ? 13.258 -1.107 -5.061 1.00 87.88 180 ARG A O 1
ATOM 1476 N N . TYR A 1 181 ? 11.333 -1.740 -4.063 1.00 85.94 181 TYR A N 1
ATOM 1477 C CA . TYR A 1 181 ? 11.886 -2.903 -3.371 1.00 85.94 181 TYR A CA 1
ATOM 1478 C C . TYR A 1 181 ? 12.535 -3.890 -4.349 1.00 85.94 181 TYR A C 1
ATOM 1480 O O . TYR A 1 181 ? 13.693 -4.253 -4.197 1.00 85.94 181 TYR A O 1
ATOM 1488 N N . MET A 1 182 ? 11.837 -4.299 -5.409 1.00 81.81 182 MET A N 1
ATOM 1489 C CA . MET A 1 182 ? 12.422 -5.216 -6.391 1.00 81.81 182 MET A CA 1
ATOM 1490 C C . MET A 1 182 ? 13.673 -4.652 -7.056 1.00 81.81 182 MET A C 1
ATOM 1492 O O . MET A 1 182 ? 14.643 -5.375 -7.277 1.00 81.81 182 MET A O 1
ATOM 1496 N N . PHE A 1 183 ? 13.657 -3.364 -7.387 1.00 83.38 183 PHE A N 1
ATOM 1497 C CA . PHE A 1 183 ? 14.815 -2.734 -7.996 1.00 83.38 183 PHE A CA 1
ATOM 1498 C C . PHE A 1 183 ? 16.020 -2.716 -7.042 1.00 83.38 183 PHE A C 1
ATOM 1500 O O . PHE A 1 183 ? 17.123 -3.062 -7.464 1.00 83.38 183 PHE A O 1
ATOM 1507 N N . SER A 1 184 ? 15.817 -2.417 -5.753 1.00 84.88 184 SER A N 1
ATOM 1508 C CA . SER A 1 184 ? 16.892 -2.449 -4.748 1.00 84.88 184 SER A CA 1
ATOM 1509 C C . SER A 1 184 ? 17.451 -3.854 -4.511 1.00 84.88 184 SER A C 1
ATOM 1511 O O . SER A 1 184 ? 18.644 -4.008 -4.260 1.00 84.88 184 SER A O 1
ATOM 1513 N N . GLN A 1 185 ? 16.622 -4.891 -4.668 1.00 83.56 185 GLN A N 1
ATOM 1514 C CA . GLN A 1 185 ? 17.051 -6.291 -4.614 1.00 83.56 185 GLN A CA 1
ATOM 1515 C C . GLN A 1 185 ? 17.806 -6.749 -5.881 1.00 83.56 185 GLN A C 1
ATOM 1517 O O . GLN A 1 185 ? 18.183 -7.915 -5.988 1.00 83.56 185 GLN A O 1
ATOM 1522 N N . GLY A 1 186 ? 18.034 -5.863 -6.858 1.00 83.31 186 GLY A N 1
ATOM 1523 C CA . GLY A 1 186 ? 18.829 -6.155 -8.054 1.00 83.31 186 GLY A CA 1
ATOM 1524 C C . GLY A 1 186 ? 18.078 -6.909 -9.153 1.00 83.31 186 GLY A C 1
ATOM 1525 O O . GLY A 1 186 ? 18.707 -7.495 -10.039 1.00 83.31 186 GLY A O 1
ATOM 1526 N N . TYR A 1 187 ? 16.741 -6.911 -9.135 1.00 82.19 187 TYR A N 1
ATOM 1527 C CA . TYR A 1 187 ? 15.964 -7.521 -10.213 1.00 82.19 187 TYR A CA 1
ATOM 1528 C C . TYR A 1 187 ? 16.215 -6.779 -11.530 1.00 82.19 187 TYR A C 1
ATOM 1530 O O . TYR A 1 187 ? 16.096 -5.557 -11.618 1.00 82.19 187 TYR A O 1
ATOM 1538 N N . SER A 1 188 ? 16.546 -7.532 -12.582 1.00 80.00 188 SER A N 1
ATOM 1539 C CA . SER A 1 188 ? 16.817 -6.937 -13.892 1.00 80.00 188 SER A CA 1
ATOM 1540 C C . SER A 1 188 ? 15.571 -6.278 -14.492 1.00 80.00 188 SER A C 1
ATOM 1542 O O . SER A 1 188 ? 14.445 -6.746 -14.295 1.00 80.00 188 SER A O 1
ATOM 1544 N N . TYR A 1 189 ? 15.789 -5.250 -15.318 1.00 77.75 189 TYR A N 1
ATOM 1545 C CA . TYR A 1 189 ? 14.735 -4.580 -16.084 1.00 77.75 189 TYR A CA 1
ATOM 1546 C C . TYR A 1 189 ? 13.822 -5.571 -16.814 1.00 77.75 189 TYR A C 1
ATOM 1548 O O . TYR A 1 189 ? 12.606 -5.457 -16.733 1.00 77.75 189 TYR A O 1
ATOM 1556 N N . ASN A 1 190 ? 14.393 -6.577 -17.486 1.00 78.56 190 ASN A N 1
ATOM 1557 C CA . ASN A 1 190 ? 13.615 -7.539 -18.269 1.00 78.56 190 ASN A CA 1
ATOM 1558 C C . ASN A 1 190 ? 12.635 -8.336 -17.398 1.00 78.56 190 ASN A C 1
ATOM 1560 O O . ASN A 1 190 ? 11.510 -8.603 -17.823 1.00 78.56 190 ASN A O 1
ATOM 1564 N N . ILE A 1 191 ? 13.044 -8.684 -16.174 1.00 80.31 191 ILE A N 1
ATOM 1565 C CA . ILE A 1 191 ? 12.184 -9.381 -15.214 1.00 80.31 191 ILE A CA 1
ATOM 1566 C C . ILE A 1 191 ? 11.076 -8.443 -14.734 1.00 80.31 191 ILE A C 1
ATOM 1568 O O . ILE A 1 191 ? 9.904 -8.808 -14.800 1.00 80.31 191 ILE A O 1
ATOM 1572 N N . ILE A 1 192 ? 11.432 -7.227 -14.311 1.00 78.31 192 ILE A N 1
ATOM 1573 C CA . ILE A 1 192 ? 10.477 -6.219 -13.828 1.00 78.31 192 ILE A CA 1
ATOM 1574 C C . ILE A 1 192 ? 9.452 -5.877 -14.919 1.00 78.31 192 ILE A C 1
ATOM 1576 O O . ILE A 1 192 ? 8.250 -5.954 -14.684 1.00 78.31 192 ILE A O 1
ATOM 1580 N N . ALA A 1 193 ? 9.902 -5.581 -16.137 1.00 78.31 193 ALA A N 1
ATOM 1581 C CA . ALA A 1 193 ? 9.040 -5.265 -17.270 1.00 78.31 193 ALA A CA 1
ATOM 1582 C C . ALA A 1 193 ? 8.149 -6.452 -17.669 1.00 78.31 193 ALA A C 1
ATOM 1584 O O . ALA A 1 193 ? 6.972 -6.263 -17.971 1.00 78.31 193 ALA A O 1
ATOM 1585 N N . GLY A 1 194 ? 8.674 -7.682 -17.650 1.00 78.38 194 GLY A N 1
ATOM 1586 C CA . GLY A 1 194 ? 7.887 -8.889 -17.914 1.00 78.38 194 GLY A CA 1
ATOM 1587 C C . GLY A 1 194 ? 6.785 -9.109 -16.876 1.00 78.38 194 GLY A C 1
ATOM 1588 O O . GLY A 1 194 ? 5.637 -9.387 -17.234 1.00 78.38 194 GLY A O 1
ATOM 1589 N N . LEU A 1 195 ? 7.112 -8.925 -15.595 1.00 76.50 195 LEU A N 1
ATOM 1590 C CA . LEU A 1 195 ? 6.153 -9.021 -14.498 1.00 76.50 195 LEU A CA 1
ATOM 1591 C C . LEU A 1 195 ? 5.108 -7.912 -14.561 1.00 76.50 195 LEU A C 1
ATOM 1593 O O . LEU A 1 195 ? 3.927 -8.204 -14.419 1.00 76.50 195 LEU A O 1
ATOM 1597 N N . LEU A 1 196 ? 5.504 -6.672 -14.840 1.00 76.44 196 LEU A N 1
ATOM 1598 C CA . LEU A 1 196 ? 4.581 -5.550 -14.984 1.00 76.44 196 LEU A CA 1
ATOM 1599 C C . LEU A 1 196 ? 3.631 -5.711 -16.178 1.00 76.44 196 LEU A C 1
ATOM 1601 O O . LEU A 1 196 ? 2.448 -5.412 -16.056 1.00 76.44 196 LEU A O 1
ATOM 1605 N N . LYS A 1 197 ? 4.108 -6.229 -17.318 1.00 77.06 197 LYS A N 1
ATOM 1606 C CA . LYS A 1 197 ? 3.248 -6.538 -18.477 1.00 77.06 197 LYS A CA 1
ATOM 1607 C C . LYS A 1 197 ? 2.191 -7.584 -18.135 1.00 77.06 197 LYS A C 1
ATOM 1609 O O . LYS A 1 197 ? 1.052 -7.484 -18.579 1.00 77.06 197 LYS A O 1
ATOM 1614 N N . LYS A 1 198 ? 2.571 -8.594 -17.349 1.00 75.69 198 LYS A N 1
ATOM 1615 C CA . LYS A 1 198 ? 1.678 -9.690 -16.954 1.00 75.69 198 LYS A CA 1
ATOM 1616 C C . LYS A 1 198 ? 0.752 -9.300 -15.798 1.00 75.69 198 LYS A C 1
ATOM 1618 O O . LYS A 1 198 ? -0.398 -9.728 -15.748 1.00 75.69 198 LYS A O 1
ATOM 1623 N N . PHE A 1 199 ? 1.251 -8.484 -14.877 1.00 75.50 199 PHE A N 1
ATOM 1624 C CA . PHE A 1 199 ? 0.617 -8.152 -13.610 1.00 75.50 199 PHE A CA 1
ATOM 1625 C C . PHE A 1 199 ? 0.828 -6.671 -13.242 1.00 75.50 199 PHE A C 1
ATOM 1627 O O . PHE A 1 199 ? 1.472 -6.365 -12.236 1.00 75.50 199 PHE A O 1
ATOM 1634 N N . PRO A 1 200 ? 0.250 -5.727 -14.005 1.00 71.38 200 PRO A N 1
ATOM 1635 C CA . PRO A 1 200 ? 0.504 -4.295 -13.808 1.00 71.38 200 PRO A CA 1
ATOM 1636 C C . PRO A 1 200 ? 0.042 -3.787 -12.438 1.00 71.38 200 PRO A C 1
ATOM 1638 O O . PRO A 1 200 ? 0.556 -2.802 -11.931 1.00 71.38 200 PRO A O 1
ATOM 1641 N N . HIS A 1 201 ? -0.910 -4.483 -11.818 1.00 70.81 201 HIS A N 1
ATOM 1642 C CA . HIS A 1 201 ? -1.459 -4.140 -10.512 1.00 70.81 201 HIS A CA 1
ATOM 1643 C C . HIS A 1 201 ? -0.646 -4.681 -9.326 1.00 70.81 201 HIS A C 1
ATOM 1645 O O . HIS A 1 201 ? -0.941 -4.308 -8.200 1.00 70.81 201 HIS A O 1
ATOM 1651 N N . LEU A 1 202 ? 0.336 -5.570 -9.530 1.00 67.12 202 LEU A N 1
ATOM 1652 C CA . LEU A 1 202 ? 1.093 -6.184 -8.424 1.00 67.12 202 LEU A CA 1
ATOM 1653 C C . LEU A 1 202 ? 2.257 -5.331 -7.911 1.00 67.12 202 LEU A C 1
ATOM 1655 O O . LEU A 1 202 ? 2.813 -5.628 -6.860 1.00 67.12 202 LEU A O 1
ATOM 1659 N N . PHE A 1 203 ? 2.594 -4.261 -8.625 1.00 69.25 203 PHE A N 1
ATOM 1660 C CA . PHE A 1 203 ? 3.707 -3.367 -8.294 1.00 69.25 203 PHE A CA 1
ATOM 1661 C C . PHE A 1 203 ? 3.211 -1.980 -7.897 1.00 69.25 203 PHE A C 1
ATOM 1663 O O . PHE A 1 203 ? 3.856 -0.957 -8.130 1.00 69.25 203 PHE A O 1
ATOM 1670 N N . ASN A 1 204 ? 2.019 -1.955 -7.313 1.00 74.00 204 ASN A N 1
ATOM 1671 C CA . ASN A 1 204 ? 1.397 -0.749 -6.816 1.00 74.00 204 ASN A CA 1
ATOM 1672 C C . ASN A 1 204 ? 1.862 -0.441 -5.406 1.00 74.00 204 ASN A C 1
ATOM 1674 O O . ASN A 1 204 ? 2.257 -1.328 -4.657 1.00 74.00 204 ASN A O 1
ATOM 1678 N N . VAL A 1 205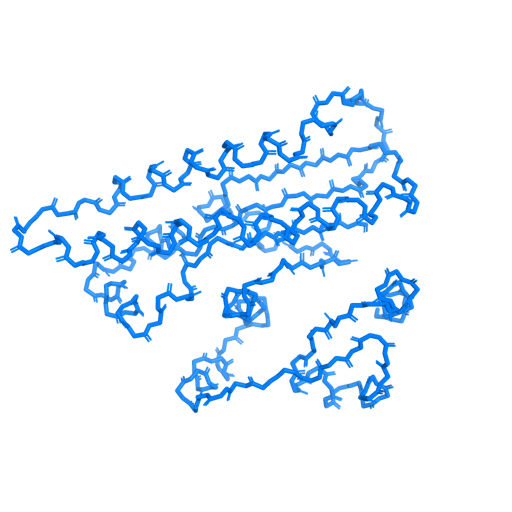 ? 1.790 0.833 -5.042 1.00 77.50 205 VAL A N 1
ATOM 1679 C CA . VAL A 1 205 ? 2.101 1.245 -3.679 1.00 77.50 205 VAL A CA 1
ATOM 1680 C C . VAL A 1 205 ? 1.081 0.637 -2.732 1.00 77.50 205 VAL A C 1
ATOM 1682 O O . VAL A 1 205 ? -0.124 0.759 -2.925 1.00 77.50 205 VAL A O 1
ATOM 1685 N N . CYS A 1 206 ? 1.577 -0.010 -1.693 1.00 78.81 206 CYS A N 1
ATOM 1686 C CA . CYS A 1 206 ? 0.769 -0.534 -0.618 1.00 78.81 206 CYS A CA 1
ATOM 1687 C C . CYS A 1 206 ? 0.762 0.466 0.536 1.00 78.81 206 CYS A C 1
ATOM 1689 O O . CYS A 1 206 ? 1.818 0.879 1.016 1.00 78.81 206 CYS A O 1
ATOM 1691 N N . ILE A 1 207 ? -0.432 0.805 1.019 1.00 81.12 207 ILE A N 1
ATOM 1692 C CA . ILE A 1 207 ? -0.598 1.655 2.197 1.00 81.12 207 ILE A CA 1
ATOM 1693 C C . ILE A 1 207 ? -0.981 0.785 3.377 1.00 81.12 207 ILE A C 1
ATOM 1695 O O . ILE A 1 207 ? -1.972 0.056 3.322 1.00 81.12 207 ILE A O 1
ATOM 1699 N N . MET A 1 208 ? -0.204 0.876 4.450 1.00 80.38 208 MET A N 1
ATOM 1700 C CA . MET A 1 208 ? -0.456 0.163 5.690 1.00 80.38 208 MET A CA 1
ATOM 1701 C C . MET A 1 208 ? -0.793 1.132 6.811 1.00 80.38 208 MET A C 1
ATOM 1703 O O . MET A 1 208 ? -0.087 2.115 7.033 1.00 80.38 208 MET A O 1
ATOM 1707 N N . LEU A 1 209 ? -1.862 0.820 7.536 1.00 78.50 209 LEU A N 1
ATOM 1708 C CA . LEU A 1 209 ? -2.282 1.534 8.733 1.00 78.50 209 LEU A CA 1
ATOM 1709 C C . LEU A 1 209 ? -2.220 0.578 9.924 1.00 78.50 209 LEU A C 1
ATOM 1711 O O . LEU A 1 209 ? -2.924 -0.435 9.934 1.00 78.50 209 LEU A O 1
ATOM 1715 N N . LEU A 1 210 ? -1.394 0.905 10.918 1.00 74.25 210 LEU A N 1
ATOM 1716 C CA . LEU A 1 210 ? -1.339 0.215 12.209 1.00 74.25 210 LEU A CA 1
ATOM 1717 C C . LEU A 1 210 ? -2.029 1.074 13.261 1.00 74.25 210 LEU A C 1
ATOM 1719 O O . LEU A 1 210 ? -1.697 2.249 13.349 1.00 74.25 210 LEU A O 1
ATOM 1723 N N . LEU A 1 211 ? -2.974 0.519 14.027 1.00 70.75 211 LEU A N 1
ATOM 1724 C CA . LEU A 1 211 ? -3.901 1.254 14.914 1.00 70.75 211 LEU A CA 1
ATOM 1725 C C . LEU A 1 211 ? -3.977 0.714 16.345 1.00 70.75 211 LEU A C 1
ATOM 1727 O O . LEU A 1 211 ? -3.678 -0.482 16.537 1.00 70.75 211 LEU A O 1
#

Sequence (211 aa):
MNSVIKFLQKNYRNRCVGIPHWLLEENADLGGKKPFVEIDFLDKTKEQILSSTEPILKTVILSCHYVVPIISVMEFNEIINDKEGTIINFSFSGQLGDRDKKFNIRLGDYAMTDFLIELVEETKNWIEGSSNGTARIEELLSIREEKIRNDFEKRFWRLSKGEDNSRGKTLVVVYFDPLRYMFSQGYSYNIIAGLLKKFPHLFNVCIMLLL